Protein AF-A0A382L0S7-F1 (afdb_monomer_lite)

pLDDT: mean 84.04, std 22.37, range [33.31, 98.88]

Sequence (208 aa):
MMRKQTNTLLSALAFAFASATVSVPSMLVASDAVAQEQKASEKKTRRVPTLRGKVYEQLARAQTAADEAGNVEEAISILKEVEDKSDSMNAYEKAMMYNFFGFIYYNNEDYTKALESFAKVVEQQPIPEKFEMTTLFSLAQLNLMQGNYDDTITYLERWESLNTGPVPVKNKVIKAQAYYQNKQYDEAAMWISEAVADHEAEGMIPDE

InterPro domains:
  IPR011990 Tetratricopeptide-like helical domain superfamily [G3DSA:1.25.40.10] (30-203)
  IPR019734 Tetratricopeptide repeat [PS50005] (95-128)
  IPR019734 Tetratricopeptide repeat [SM00028] (95-128)
  IPR019734 Tetratricopeptide repeat [SM00028] (133-166)

Secondary structure (DSSP, 8-state):
--------------------------------------PPP-PPPP------HHHHHHHHHHHHHHHTT--HHHHHHHHHHHHTTGGG--HHHHHHHHHHHHHHHHHTT-HHHHHHHHHHHHHSSS--HHHHHHHHHHHHHHHHHHT-HHHHHHHHHHHHHH--SPPPHHHHHHHHHHHHHTT-HHHHHHHHHHHHHHHHHTT-PPP-

Structure (mmCIF, N/CA/C/O backbone):
data_AF-A0A382L0S7-F1
#
_entry.id   AF-A0A382L0S7-F1
#
loop_
_atom_site.group_PDB
_atom_site.id
_atom_site.type_symbol
_atom_site.label_atom_id
_atom_site.label_alt_id
_atom_site.label_comp_id
_atom_site.label_asym_id
_atom_site.label_entity_id
_atom_site.label_seq_id
_atom_site.pdbx_PDB_ins_code
_atom_site.Cartn_x
_atom_site.Cartn_y
_atom_site.Cartn_z
_atom_site.occupancy
_atom_site.B_iso_or_equiv
_atom_site.auth_seq_id
_atom_site.auth_comp_id
_atom_site.auth_asym_id
_atom_site.auth_atom_id
_atom_site.pdbx_PDB_model_num
ATOM 1 N N . MET A 1 1 ? 15.396 65.170 32.059 1.00 40.22 1 MET A N 1
ATOM 2 C CA . MET A 1 1 ? 16.483 65.955 31.428 1.00 40.22 1 MET A CA 1
ATOM 3 C C . MET A 1 1 ? 17.297 64.998 30.561 1.00 40.22 1 MET A C 1
ATOM 5 O O . MET A 1 1 ? 17.446 63.864 30.981 1.00 40.22 1 MET A O 1
ATOM 9 N N . MET A 1 2 ? 17.796 65.463 29.407 1.00 41.12 2 MET A N 1
ATOM 10 C CA . MET A 1 2 ? 18.714 64.781 28.459 1.00 41.12 2 MET A CA 1
ATOM 11 C C . MET A 1 2 ? 18.043 63.761 27.516 1.00 41.12 2 MET A C 1
ATOM 13 O O . MET A 1 2 ? 17.635 62.692 27.937 1.00 41.12 2 MET A O 1
ATOM 17 N N . ARG A 1 3 ? 17.640 64.141 26.294 1.00 35.94 3 ARG A N 1
ATOM 18 C CA . ARG A 1 3 ? 18.365 64.544 25.057 1.00 35.94 3 ARG A CA 1
ATOM 19 C C . ARG A 1 3 ? 18.811 63.361 24.186 1.00 35.94 3 ARG A C 1
ATOM 21 O O . ARG A 1 3 ? 19.709 62.611 24.535 1.00 35.94 3 ARG A O 1
ATOM 28 N N . LYS A 1 4 ? 18.201 63.335 22.992 1.00 53.09 4 LYS A N 1
ATOM 29 C CA . LYS A 1 4 ? 18.744 62.846 21.718 1.00 53.09 4 LYS A CA 1
ATOM 30 C C . LYS A 1 4 ? 20.210 63.261 21.541 1.00 53.09 4 LYS A C 1
ATOM 32 O O . LYS A 1 4 ? 20.520 64.411 21.841 1.00 53.09 4 LYS A O 1
ATOM 37 N N . GLN A 1 5 ? 21.004 62.382 20.928 1.00 51.41 5 GLN A N 1
ATOM 38 C CA . GLN A 1 5 ? 21.900 62.626 19.779 1.00 51.41 5 GLN A CA 1
ATOM 39 C C . GLN A 1 5 ? 23.121 61.702 19.827 1.00 51.41 5 GLN A C 1
ATOM 41 O O . GLN A 1 5 ? 23.858 61.711 20.801 1.00 51.41 5 GLN A O 1
ATOM 46 N N . THR A 1 6 ? 23.364 60.996 18.727 1.00 45.47 6 THR A N 1
ATOM 47 C CA . THR A 1 6 ? 24.672 60.895 18.050 1.00 45.47 6 THR A CA 1
ATOM 48 C C . THR A 1 6 ? 24.338 60.641 16.570 1.00 45.47 6 THR A C 1
ATOM 50 O O . THR A 1 6 ? 23.600 59.717 16.255 1.00 45.47 6 THR A O 1
ATOM 53 N N . ASN A 1 7 ? 24.435 61.657 15.710 1.00 38.03 7 ASN A N 1
ATOM 54 C CA . ASN A 1 7 ? 25.620 62.210 15.030 1.00 38.03 7 ASN A CA 1
ATOM 55 C C . ASN A 1 7 ? 25.944 61.493 13.708 1.00 38.03 7 ASN A C 1
ATOM 57 O O . ASN A 1 7 ? 26.778 60.605 13.629 1.00 38.03 7 ASN A O 1
ATOM 61 N N . THR A 1 8 ? 25.184 61.898 12.693 1.00 42.25 8 THR A N 1
ATOM 62 C CA . THR A 1 8 ? 25.603 62.560 11.446 1.00 42.25 8 THR A CA 1
ATOM 63 C C . THR A 1 8 ? 27.102 62.723 11.117 1.00 42.25 8 THR A C 1
ATOM 65 O O . THR A 1 8 ? 27.889 63.080 11.990 1.00 42.25 8 THR A O 1
ATOM 68 N N . LEU A 1 9 ? 27.351 62.730 9.789 1.00 40.06 9 LEU A N 1
ATOM 69 C CA . LEU A 1 9 ? 28.461 63.329 9.010 1.00 40.06 9 LEU A CA 1
ATOM 70 C C . LEU A 1 9 ? 29.677 62.399 8.788 1.00 40.06 9 LEU A C 1
ATOM 72 O O . LEU A 1 9 ? 30.076 61.687 9.691 1.00 40.06 9 LEU A O 1
ATOM 76 N N . LEU A 1 10 ? 30.328 62.318 7.625 1.00 36.38 10 LEU A N 1
ATOM 77 C CA . LEU A 1 10 ? 30.507 63.276 6.535 1.00 36.38 10 LEU A CA 1
ATOM 78 C C . LEU A 1 10 ? 30.848 62.534 5.231 1.00 36.38 10 LEU A C 1
ATOM 80 O O . LEU A 1 10 ? 31.519 61.506 5.226 1.00 36.38 10 LEU A O 1
ATOM 84 N N . SER A 1 11 ? 30.417 63.135 4.132 1.00 40.41 11 SER A N 1
ATOM 85 C CA . SER A 1 11 ? 30.781 62.858 2.750 1.00 40.41 11 SER A CA 1
ATOM 86 C C . SER A 1 11 ? 32.297 62.855 2.511 1.00 40.41 11 SER A C 1
ATOM 88 O O . SER A 1 11 ? 33.003 63.727 3.012 1.00 40.41 11 SER A O 1
ATOM 90 N N . ALA A 1 12 ? 32.764 61.981 1.620 1.00 36.94 12 ALA A N 1
ATOM 91 C CA . ALA A 1 12 ? 33.983 62.209 0.850 1.00 36.94 12 ALA A CA 1
ATOM 92 C C . ALA A 1 12 ? 33.726 61.831 -0.614 1.00 36.94 12 ALA A C 1
ATOM 94 O O . ALA A 1 12 ? 33.572 60.663 -0.964 1.00 36.94 12 ALA A O 1
ATOM 95 N N . LEU A 1 13 ? 33.640 62.864 -1.454 1.00 41.84 13 LEU A N 1
ATOM 96 C CA . LEU A 1 13 ? 33.804 62.766 -2.899 1.00 41.84 13 LEU A CA 1
ATOM 97 C C . LEU A 1 13 ? 35.244 62.331 -3.203 1.00 41.84 13 LEU A C 1
ATOM 99 O O . LEU A 1 13 ? 36.181 62.958 -2.714 1.00 41.84 13 LEU A O 1
ATOM 103 N N . ALA A 1 14 ? 35.412 61.377 -4.114 1.00 35.88 14 ALA A N 1
ATOM 104 C CA . ALA A 1 14 ? 36.582 61.327 -4.982 1.00 35.88 14 ALA A CA 1
ATOM 105 C C . ALA A 1 14 ? 36.142 60.857 -6.374 1.00 35.88 14 ALA A C 1
ATOM 107 O O . ALA A 1 14 ? 35.745 59.714 -6.580 1.00 35.88 14 ALA A O 1
ATOM 108 N N . PHE A 1 15 ? 36.166 61.801 -7.311 1.00 38.75 15 PHE A N 1
ATOM 109 C CA . PHE A 1 15 ? 36.043 61.587 -8.748 1.00 38.75 15 PHE A CA 1
ATOM 110 C C . PHE A 1 15 ? 37.327 60.943 -9.287 1.00 38.75 15 PHE A C 1
ATOM 112 O O . PHE A 1 15 ? 38.406 61.462 -9.011 1.00 38.75 15 PHE A O 1
ATOM 119 N N . ALA A 1 16 ? 37.202 59.930 -10.149 1.00 33.31 16 ALA A N 1
ATOM 120 C CA . ALA A 1 16 ? 38.080 59.746 -11.311 1.00 33.31 16 ALA A CA 1
ATOM 121 C C . ALA A 1 16 ? 37.450 58.777 -12.339 1.00 33.31 16 ALA A C 1
ATOM 123 O O . ALA A 1 16 ? 37.349 57.580 -12.095 1.00 33.31 16 ALA A O 1
ATOM 124 N N . PHE A 1 17 ? 36.974 59.353 -13.453 1.00 37.09 17 PHE A N 1
ATOM 125 C CA . PHE A 1 17 ? 37.127 58.942 -14.867 1.00 37.09 17 PHE A CA 1
ATOM 126 C C . PHE A 1 17 ? 37.837 57.583 -15.134 1.00 37.09 17 PHE A C 1
ATOM 128 O O . PHE A 1 17 ? 38.863 57.311 -14.532 1.00 37.09 17 PHE A O 1
ATOM 135 N N . ALA A 1 18 ? 37.448 56.719 -16.083 1.00 33.94 18 ALA A N 1
ATOM 136 C CA . ALA A 1 18 ? 36.945 56.978 -17.434 1.00 33.94 18 ALA A CA 1
ATOM 137 C C . ALA A 1 18 ? 36.399 55.695 -18.121 1.00 33.94 18 ALA A C 1
ATOM 139 O O . ALA A 1 18 ? 36.853 54.601 -17.804 1.00 33.94 18 ALA A O 1
ATOM 140 N N . SER A 1 19 ? 35.574 55.904 -19.163 1.00 38.47 19 SER A N 1
ATOM 141 C CA . SER A 1 19 ? 35.398 55.060 -20.373 1.00 38.47 19 SER A CA 1
ATOM 142 C C . SER A 1 19 ? 34.672 53.710 -20.212 1.00 38.47 19 SER A C 1
ATOM 144 O O . SER A 1 19 ? 35.006 52.912 -19.357 1.00 38.47 19 SER A O 1
ATOM 146 N N . ALA A 1 20 ? 33.699 53.312 -21.030 1.00 37.41 20 ALA A N 1
ATOM 147 C CA . ALA A 1 20 ? 33.046 53.907 -22.187 1.00 37.41 20 ALA A CA 1
ATOM 148 C C . ALA A 1 20 ? 31.616 53.342 -22.249 1.00 37.41 20 ALA A C 1
ATOM 150 O O . ALA A 1 20 ? 31.395 52.155 -22.020 1.00 37.41 20 ALA A O 1
ATOM 151 N N . THR A 1 21 ? 30.637 54.188 -22.552 1.00 40.66 21 THR A N 1
ATOM 152 C CA . THR A 1 21 ? 29.252 53.768 -22.770 1.00 40.66 21 THR A CA 1
ATOM 153 C C . THR A 1 21 ? 29.113 53.146 -24.156 1.00 40.66 21 THR A C 1
ATOM 155 O O . THR A 1 21 ? 29.153 53.863 -25.155 1.00 40.66 21 THR A O 1
ATOM 158 N N . VAL A 1 22 ? 28.891 51.833 -24.224 1.00 42.44 22 VAL A N 1
ATOM 159 C CA . VAL A 1 22 ? 28.208 51.226 -25.372 1.00 42.44 22 VAL A CA 1
ATOM 160 C C . VAL A 1 22 ? 26.735 51.140 -25.000 1.00 42.44 22 VAL A C 1
ATOM 162 O O . VAL A 1 22 ? 26.319 50.306 -24.202 1.00 42.44 22 VAL A O 1
ATOM 165 N N . SER A 1 23 ? 25.948 52.067 -25.536 1.00 38.38 23 SER A N 1
ATOM 166 C CA . SER A 1 23 ? 24.493 52.032 -25.467 1.00 38.38 23 SER A CA 1
ATOM 167 C C . SER A 1 23 ? 23.976 50.900 -26.357 1.00 38.38 23 SER A C 1
ATOM 169 O O . SER A 1 23 ? 23.861 51.072 -27.570 1.00 38.38 23 SER A O 1
ATOM 171 N N . VAL A 1 24 ? 23.668 49.749 -25.763 1.00 41.94 24 VAL A N 1
ATOM 172 C CA . VAL A 1 24 ? 22.811 48.745 -26.401 1.00 41.94 24 VAL A CA 1
ATOM 173 C C . VAL A 1 24 ? 21.369 49.117 -26.045 1.00 41.94 24 VAL A C 1
ATOM 175 O O . VAL A 1 24 ? 21.062 49.223 -24.857 1.00 41.94 24 VAL A O 1
ATOM 178 N N . PRO A 1 25 ? 20.478 49.379 -27.015 1.00 39.75 25 PRO A N 1
ATOM 179 C CA . PRO A 1 25 ? 19.079 49.615 -26.704 1.00 39.75 25 PRO A CA 1
ATOM 180 C C . PRO A 1 25 ? 18.471 48.316 -26.167 1.00 39.75 25 PRO A C 1
ATOM 182 O O . PRO A 1 25 ? 18.329 47.335 -26.896 1.00 39.75 25 PRO A O 1
ATOM 185 N N . SER A 1 26 ? 18.119 48.308 -24.882 1.00 43.38 26 SER A N 1
ATOM 186 C CA . SER A 1 26 ? 17.321 47.250 -24.270 1.00 43.38 26 SER A CA 1
ATOM 187 C C . SER A 1 26 ? 15.933 47.247 -24.908 1.00 43.38 26 SER A C 1
ATOM 189 O O . SER A 1 26 ? 15.081 48.067 -24.564 1.00 43.38 26 SER A O 1
ATOM 191 N N . MET A 1 27 ? 15.690 46.332 -25.847 1.00 39.50 27 MET A N 1
ATOM 192 C CA . MET A 1 27 ? 14.327 45.943 -26.192 1.00 39.50 27 MET A CA 1
ATOM 193 C C . MET A 1 27 ? 13.745 45.206 -24.987 1.00 39.50 27 MET A C 1
ATOM 195 O O . MET A 1 27 ? 14.101 44.064 -24.707 1.00 39.50 27 MET A O 1
ATOM 199 N N . LEU A 1 28 ? 12.868 45.887 -24.253 1.00 40.12 28 LEU A N 1
ATOM 200 C CA . LEU A 1 28 ? 11.991 45.262 -23.273 1.00 40.12 28 LEU A CA 1
ATOM 201 C C . LEU A 1 28 ? 10.997 44.381 -24.037 1.00 40.12 28 LEU A C 1
ATOM 203 O O . LEU A 1 28 ? 9.957 44.854 -24.489 1.00 40.12 28 LEU A O 1
ATOM 207 N N . VAL A 1 29 ? 11.331 43.105 -24.212 1.00 41.25 29 VAL A N 1
ATOM 208 C CA . VAL A 1 29 ? 10.333 42.090 -24.548 1.00 41.25 29 VAL A CA 1
ATOM 209 C C . VAL A 1 29 ? 9.600 41.797 -23.247 1.00 41.25 29 VAL A C 1
ATOM 211 O O . VAL A 1 29 ? 10.136 41.144 -22.355 1.00 41.25 29 VAL A O 1
ATOM 214 N N . ALA A 1 30 ? 8.399 42.355 -23.108 1.00 44.41 30 ALA A N 1
ATOM 215 C CA . ALA A 1 30 ? 7.464 41.938 -22.078 1.00 44.41 30 ALA A CA 1
ATOM 216 C C . ALA A 1 30 ? 7.113 40.471 -22.353 1.00 44.41 30 ALA A C 1
ATOM 218 O O . ALA A 1 30 ? 6.330 40.161 -23.245 1.00 44.41 30 ALA A O 1
ATOM 219 N N . SER A 1 31 ? 7.765 39.556 -21.644 1.00 43.88 31 SER A N 1
ATOM 220 C CA . SER A 1 31 ? 7.329 38.171 -21.572 1.00 43.88 31 SER A CA 1
ATOM 221 C C . SER A 1 31 ? 6.053 38.153 -20.742 1.00 43.88 31 SER A C 1
ATOM 223 O O . SER A 1 31 ? 6.113 38.219 -19.512 1.00 43.88 31 SER A O 1
ATOM 225 N N . ASP A 1 32 ? 4.906 38.119 -21.419 1.00 38.19 32 ASP A N 1
ATOM 226 C CA . ASP A 1 32 ? 3.634 37.773 -20.799 1.00 38.19 32 ASP A CA 1
ATOM 227 C C . ASP A 1 32 ? 3.799 36.395 -20.155 1.00 38.19 32 ASP A C 1
ATOM 229 O O . ASP A 1 32 ? 3.890 35.366 -20.828 1.00 38.19 32 ASP A O 1
ATOM 233 N N . ALA A 1 33 ? 3.906 36.383 -18.829 1.00 45.38 33 ALA A N 1
ATOM 234 C CA . ALA A 1 33 ? 3.824 35.168 -18.046 1.00 45.38 33 ALA A CA 1
ATOM 235 C C . ALA A 1 33 ? 2.396 34.634 -18.195 1.00 45.38 33 ALA A C 1
ATOM 237 O O . ALA A 1 33 ? 1.481 35.041 -17.479 1.00 45.38 33 ALA A O 1
ATOM 238 N N . VAL A 1 34 ? 2.194 33.747 -19.168 1.00 38.19 34 VAL A N 1
ATOM 239 C CA . VAL A 1 34 ? 0.954 32.989 -19.305 1.00 38.19 34 VAL A CA 1
ATOM 240 C C . VAL A 1 34 ? 0.907 32.022 -18.128 1.00 38.19 34 VAL A C 1
ATOM 242 O O . VAL A 1 34 ? 1.481 30.937 -18.163 1.00 38.19 34 VAL A O 1
ATOM 245 N N . ALA A 1 35 ? 0.252 32.443 -17.047 1.00 42.75 35 ALA A N 1
ATOM 246 C CA . ALA A 1 35 ? -0.184 31.544 -15.995 1.00 42.75 35 ALA A CA 1
ATOM 247 C C . ALA A 1 35 ? -1.146 30.539 -16.639 1.00 42.75 35 ALA A C 1
ATOM 249 O O . ALA A 1 3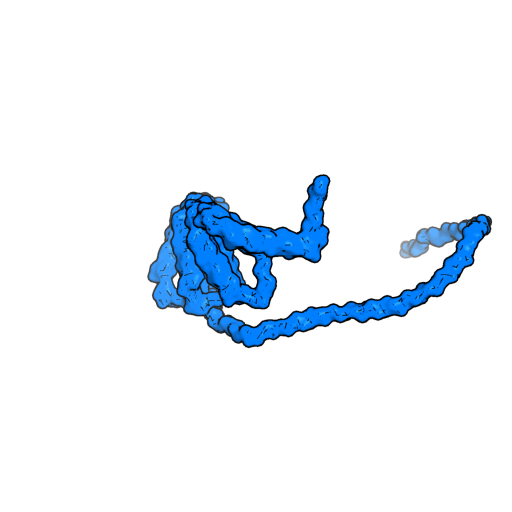5 ? -2.285 30.867 -16.971 1.00 42.75 35 ALA A O 1
ATOM 250 N N . GLN A 1 36 ? -0.650 29.332 -16.899 1.00 39.16 36 GLN A N 1
ATOM 251 C CA . GLN A 1 36 ? -1.435 28.263 -17.487 1.00 39.16 36 GLN A CA 1
ATOM 252 C C . GLN A 1 36 ? -2.466 27.804 -16.455 1.00 39.16 36 GLN A C 1
ATOM 254 O O . GLN A 1 36 ? -2.166 27.050 -15.531 1.00 39.16 36 GLN A O 1
ATOM 259 N N . GLU A 1 37 ? -3.685 28.315 -16.594 1.00 43.44 37 GLU A N 1
ATOM 260 C CA . GLU A 1 37 ? -4.847 27.920 -15.811 1.00 43.44 37 GLU A CA 1
ATOM 261 C C . GLU A 1 37 ? -5.180 26.461 -16.170 1.00 43.44 37 GLU A C 1
ATOM 263 O O . GLU A 1 37 ? -5.867 26.168 -17.152 1.00 43.44 37 GLU A O 1
ATOM 268 N N . GLN A 1 38 ? -4.613 25.507 -15.422 1.00 45.69 38 GLN A N 1
ATOM 269 C CA . GLN A 1 38 ? -5.016 24.106 -15.497 1.00 45.69 38 GLN A CA 1
ATOM 270 C C . GLN A 1 38 ? -6.499 24.039 -15.130 1.00 45.69 38 GLN A C 1
ATOM 272 O O . GLN A 1 38 ? -6.869 24.181 -13.964 1.00 45.69 38 GLN A O 1
ATOM 277 N N . LYS A 1 39 ? -7.355 23.849 -16.141 1.00 44.75 39 LYS A N 1
ATOM 278 C CA . LYS A 1 39 ? -8.786 23.605 -15.953 1.00 44.75 39 LYS A CA 1
ATOM 279 C C . LYS A 1 39 ? -8.962 22.516 -14.896 1.00 44.75 39 LYS A C 1
ATOM 281 O O . LYS A 1 39 ? -8.538 21.380 -15.103 1.00 44.75 39 LYS A O 1
ATOM 286 N N . ALA A 1 40 ? -9.584 22.875 -13.774 1.00 55.31 40 ALA A N 1
ATOM 287 C CA . ALA A 1 40 ? -9.989 21.922 -12.752 1.00 55.31 40 ALA A CA 1
ATOM 288 C C . ALA A 1 40 ? -10.797 20.802 -13.427 1.00 55.31 40 ALA A C 1
ATOM 290 O O . ALA A 1 40 ? -11.766 21.083 -14.134 1.00 55.31 40 ALA A O 1
ATOM 291 N N . SER A 1 41 ? -10.356 19.550 -13.272 1.00 59.84 41 SER A N 1
ATOM 292 C CA . SER A 1 41 ? -10.965 18.407 -13.958 1.00 59.84 41 SER A CA 1
ATOM 293 C C . SER A 1 41 ? -12.473 18.348 -13.681 1.00 59.84 41 SER A C 1
ATOM 295 O O . SER A 1 41 ? -12.887 18.498 -12.533 1.00 59.84 41 SER A O 1
ATOM 297 N N . GLU A 1 42 ? -13.288 18.047 -14.694 1.00 64.25 42 GLU A N 1
ATOM 298 C CA . GLU A 1 42 ? -14.752 17.895 -14.580 1.00 64.25 42 GLU A CA 1
ATOM 299 C C . GLU A 1 42 ? -15.192 16.662 -13.750 1.00 64.25 42 GLU A C 1
ATOM 301 O O . GLU A 1 42 ? -16.383 16.349 -13.651 1.00 64.25 42 GLU A O 1
ATOM 306 N N . LYS A 1 43 ? -14.250 15.931 -13.136 1.00 66.94 43 LYS A N 1
ATOM 307 C CA . LYS A 1 43 ? -14.525 14.729 -12.343 1.00 66.94 43 LYS A CA 1
ATOM 308 C C . LYS A 1 43 ? -15.303 15.106 -11.077 1.00 66.94 43 LYS A C 1
ATOM 310 O O . LYS A 1 43 ? -14.840 15.880 -10.243 1.00 66.94 43 LYS A O 1
ATOM 315 N N . LYS A 1 44 ? -16.498 14.527 -10.907 1.00 75.00 44 LYS A N 1
ATOM 316 C CA . LYS A 1 44 ? -17.317 14.716 -9.699 1.00 75.00 44 LYS A CA 1
ATOM 317 C C . LYS A 1 44 ? -16.554 14.230 -8.463 1.00 75.00 44 LYS A C 1
ATOM 319 O O . LYS A 1 44 ? -16.259 13.042 -8.349 1.00 75.00 44 LYS A O 1
ATOM 324 N N . THR A 1 45 ? -16.301 15.131 -7.515 1.00 81.50 45 THR A N 1
ATOM 325 C CA . THR A 1 45 ? -15.688 14.793 -6.224 1.00 81.50 45 THR A CA 1
ATOM 326 C C . THR A 1 45 ? -16.538 13.770 -5.476 1.00 81.50 45 THR A C 1
ATOM 328 O O . THR A 1 45 ? -17.753 13.940 -5.323 1.00 81.50 45 THR A O 1
ATOM 331 N N . ARG A 1 46 ? -15.898 12.704 -4.984 1.00 91.25 46 ARG A N 1
ATOM 332 C CA . ARG A 1 46 ? -16.566 11.664 -4.193 1.00 91.25 46 ARG A CA 1
ATOM 333 C C . ARG A 1 46 ? -17.117 12.265 -2.903 1.00 91.25 46 ARG A C 1
ATOM 335 O O . ARG A 1 46 ? -16.412 12.978 -2.192 1.00 91.25 46 ARG A O 1
ATOM 342 N N . ARG A 1 47 ? -18.370 11.950 -2.573 1.00 92.56 47 ARG A N 1
ATOM 343 C CA . ARG A 1 47 ? -18.943 12.291 -1.266 1.00 92.56 47 ARG A CA 1
ATOM 344 C C . ARG A 1 47 ? -18.494 11.245 -0.255 1.00 92.56 47 ARG A C 1
ATOM 346 O O . ARG A 1 47 ? -18.910 10.095 -0.346 1.00 92.56 47 ARG A O 1
ATOM 353 N N . VAL A 1 48 ? -17.646 11.654 0.680 1.00 94.62 48 VAL A N 1
ATOM 354 C CA . VAL A 1 48 ? -17.076 10.777 1.708 1.00 94.62 48 VAL A CA 1
ATOM 355 C C . VAL A 1 48 ? -17.723 11.101 3.058 1.00 94.62 48 VAL A C 1
ATOM 357 O O . VAL A 1 48 ? -17.862 12.284 3.384 1.00 94.62 48 VAL A O 1
ATOM 360 N N . PRO A 1 49 ? -18.146 10.095 3.842 1.00 92.31 49 PRO A N 1
ATOM 361 C CA . PRO A 1 49 ? -18.633 10.312 5.200 1.00 92.31 49 PRO A CA 1
ATOM 362 C C . PRO A 1 49 ? -17.519 10.827 6.122 1.00 92.31 49 PRO A C 1
ATOM 364 O O . PRO A 1 49 ? -16.331 10.638 5.870 1.00 92.31 49 PRO A O 1
ATOM 367 N N . THR A 1 50 ? -17.893 11.474 7.222 1.00 92.31 50 THR A N 1
ATOM 368 C CA . THR A 1 50 ? -16.922 11.955 8.209 1.00 92.31 50 THR A CA 1
ATOM 369 C C . THR A 1 50 ? -16.389 10.814 9.080 1.00 92.31 50 THR A C 1
ATOM 371 O O . THR A 1 50 ? -17.071 9.818 9.328 1.00 92.31 50 THR A O 1
ATOM 374 N N . LEU A 1 51 ? -15.161 10.975 9.575 1.00 95.00 51 LEU A N 1
ATOM 375 C CA . LEU A 1 51 ? -14.594 10.138 10.633 1.00 95.00 51 LEU A CA 1
ATOM 376 C C . LEU A 1 51 ? -15.111 10.646 11.984 1.00 95.00 51 LEU A C 1
ATOM 378 O O . LEU A 1 51 ? -14.831 11.787 12.360 1.00 95.00 51 LEU A O 1
ATOM 382 N N . ARG A 1 52 ? -15.894 9.839 12.709 1.00 97.12 52 ARG A N 1
ATOM 383 C CA . ARG A 1 52 ? -16.431 10.253 14.015 1.00 97.12 52 ARG A CA 1
ATOM 384 C C . ARG A 1 52 ? -15.301 10.359 15.040 1.00 97.12 52 ARG A C 1
ATOM 386 O O . ARG A 1 52 ? -14.450 9.476 15.118 1.00 97.12 52 ARG A O 1
ATOM 393 N N . GLY A 1 53 ? -15.355 11.390 15.889 1.00 96.62 53 GLY A N 1
ATOM 394 C CA . GLY A 1 53 ? -14.326 11.661 16.905 1.00 96.62 53 GLY A CA 1
ATOM 395 C C . GLY A 1 53 ? -14.031 10.460 17.808 1.00 96.62 53 GLY A C 1
ATOM 396 O O . GLY A 1 53 ? -12.878 10.088 17.966 1.00 96.62 53 GLY A O 1
ATOM 397 N N . LYS A 1 54 ? -15.070 9.759 18.279 1.00 94.62 54 LYS A N 1
ATOM 398 C CA . LYS A 1 54 ? -14.908 8.558 19.114 1.00 94.62 54 LYS A CA 1
ATOM 399 C C . LYS A 1 54 ? -14.136 7.429 18.422 1.00 94.62 54 LYS A C 1
ATOM 401 O O . LYS A 1 54 ? -13.398 6.709 19.083 1.00 94.62 54 LYS A O 1
ATOM 406 N N . VAL A 1 55 ? -14.325 7.244 17.113 1.00 95.69 55 VAL A N 1
ATOM 407 C CA . VAL A 1 55 ? -13.571 6.235 16.353 1.00 95.69 55 VAL A CA 1
ATOM 408 C C . VAL A 1 55 ? -12.125 6.695 16.220 1.00 95.69 55 VAL A C 1
ATOM 410 O O . VAL A 1 55 ? -11.220 5.938 16.551 1.00 95.69 55 VAL A O 1
ATOM 413 N N . TYR A 1 56 ? -11.909 7.954 15.825 1.00 96.25 56 TYR A N 1
ATOM 414 C CA . TYR A 1 56 ? -10.571 8.538 15.728 1.00 96.25 56 TYR A CA 1
ATOM 415 C C . TYR A 1 56 ? -9.778 8.428 17.036 1.00 96.25 56 TYR A C 1
ATOM 417 O O . TYR A 1 56 ? -8.624 8.023 17.003 1.00 96.25 56 TYR A O 1
ATOM 425 N N . GLU A 1 57 ? -10.392 8.722 18.183 1.00 96.81 57 GLU A N 1
ATOM 426 C CA . GLU A 1 57 ? -9.752 8.609 19.500 1.00 96.81 57 GLU A CA 1
ATOM 427 C C . GLU A 1 57 ? -9.234 7.192 19.783 1.00 96.81 57 GLU A C 1
ATOM 429 O O . GLU A 1 57 ? -8.133 7.038 20.306 1.00 96.81 57 GLU A O 1
ATOM 434 N N . GLN A 1 58 ? -9.992 6.150 19.421 1.00 96.44 58 GLN A N 1
ATOM 435 C CA . GLN A 1 58 ? -9.533 4.767 19.601 1.00 96.44 58 GLN A CA 1
ATOM 436 C C . GLN A 1 58 ? -8.404 4.405 18.632 1.00 96.44 58 GLN A C 1
ATOM 43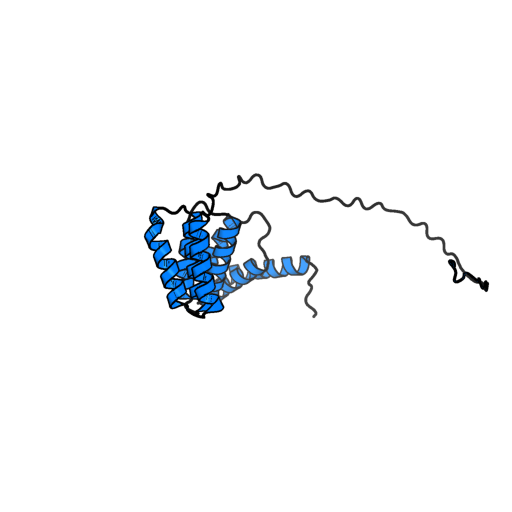8 O O . GLN A 1 58 ? -7.445 3.752 19.036 1.00 96.44 58 GLN A O 1
ATOM 443 N N . LEU A 1 59 ? -8.482 4.865 17.380 1.00 96.19 59 LEU A N 1
ATOM 444 C CA . LEU A 1 59 ? -7.409 4.669 16.403 1.00 96.19 59 LEU A CA 1
ATOM 445 C C . LEU A 1 59 ? -6.112 5.365 16.846 1.00 96.19 59 LEU A C 1
ATOM 447 O O . LEU A 1 59 ? -5.043 4.764 16.800 1.00 96.19 59 LEU A O 1
ATOM 451 N N . ALA A 1 60 ? -6.212 6.598 17.349 1.00 94.75 60 ALA A N 1
ATOM 452 C CA . ALA A 1 60 ? -5.079 7.342 17.891 1.00 94.75 60 ALA A CA 1
ATOM 453 C C . ALA A 1 60 ? -4.475 6.642 19.117 1.00 94.75 60 ALA A C 1
ATOM 455 O O . ALA A 1 60 ? -3.259 6.533 19.220 1.00 94.75 60 ALA A O 1
ATOM 456 N N . ARG A 1 61 ? -5.309 6.094 20.012 1.00 95.31 61 ARG A N 1
ATOM 457 C CA . ARG A 1 61 ? -4.835 5.306 21.159 1.00 95.31 61 ARG A CA 1
ATOM 458 C C . ARG A 1 61 ? -4.048 4.068 20.720 1.00 95.31 61 ARG A C 1
ATOM 460 O O . ARG A 1 61 ? -3.013 3.779 21.313 1.00 95.31 61 ARG A O 1
ATOM 467 N N . ALA A 1 62 ? -4.517 3.354 19.694 1.00 95.44 62 ALA A N 1
ATOM 468 C CA . ALA A 1 62 ? -3.781 2.222 19.136 1.00 95.44 62 ALA A CA 1
ATOM 469 C C . ALA A 1 62 ? -2.423 2.655 18.568 1.00 95.44 62 ALA A C 1
ATOM 471 O O . ALA A 1 62 ? -1.417 2.001 18.827 1.00 95.44 62 ALA A O 1
ATOM 472 N N . GLN A 1 63 ? -2.377 3.780 17.850 1.00 91.69 63 GLN A N 1
ATOM 473 C CA . GLN A 1 63 ? -1.123 4.329 17.342 1.00 91.69 63 GLN A CA 1
ATOM 474 C C . GLN A 1 63 ? -0.149 4.680 18.469 1.00 91.69 63 GLN A C 1
ATOM 476 O O . GLN A 1 63 ? 1.000 4.260 18.423 1.00 91.69 63 GLN A O 1
ATOM 481 N N . THR A 1 64 ? -0.601 5.390 19.504 1.00 93.25 64 THR A N 1
ATOM 482 C CA . THR A 1 64 ? 0.239 5.723 20.663 1.00 93.25 64 THR A CA 1
ATOM 483 C C . THR A 1 64 ? 0.802 4.467 21.334 1.00 93.25 64 THR A C 1
ATOM 485 O O . THR A 1 64 ? 1.982 4.437 21.674 1.00 93.25 64 THR A O 1
ATOM 488 N N . ALA A 1 65 ? -0.003 3.408 21.480 1.00 93.44 65 ALA A N 1
ATOM 489 C CA . ALA A 1 65 ? 0.466 2.135 22.032 1.00 93.44 65 ALA A CA 1
ATOM 490 C C . ALA A 1 65 ? 1.558 1.479 21.161 1.00 93.44 65 ALA A C 1
ATOM 492 O O . ALA A 1 65 ? 2.521 0.926 21.696 1.00 93.44 65 ALA A O 1
ATOM 493 N N . ALA A 1 66 ? 1.442 1.573 19.833 1.00 91.56 66 ALA A N 1
ATOM 494 C CA . ALA A 1 66 ? 2.455 1.066 18.911 1.00 91.56 66 ALA A CA 1
ATOM 495 C C . ALA A 1 66 ? 3.747 1.904 18.947 1.00 91.56 66 ALA A C 1
ATOM 497 O O . ALA A 1 66 ? 4.831 1.337 19.066 1.00 91.56 66 ALA A O 1
ATOM 498 N N . ASP A 1 67 ? 3.629 3.232 18.877 1.00 85.69 67 ASP A N 1
ATOM 499 C CA . ASP A 1 67 ? 4.757 4.150 18.680 1.00 85.69 67 ASP A CA 1
ATOM 500 C C . ASP A 1 67 ? 5.549 4.412 19.976 1.00 85.69 67 ASP A C 1
ATOM 502 O O . ASP A 1 67 ? 6.779 4.407 19.963 1.00 85.69 67 ASP A O 1
ATOM 506 N N . GLU A 1 68 ? 4.872 4.648 21.106 1.00 79.12 68 GLU A N 1
ATOM 507 C CA . GLU A 1 68 ? 5.533 5.077 22.352 1.00 79.12 68 GLU A CA 1
ATOM 508 C C . GLU A 1 68 ? 5.917 3.908 23.261 1.00 79.12 68 GLU A C 1
ATOM 510 O O . GLU A 1 68 ? 6.961 3.940 23.912 1.00 79.12 68 GLU A O 1
ATOM 515 N N . ALA A 1 69 ? 5.079 2.871 23.319 1.00 69.38 69 ALA A N 1
ATOM 516 C CA . ALA A 1 69 ? 5.305 1.725 24.197 1.00 69.38 69 ALA A CA 1
ATOM 517 C C . ALA A 1 69 ? 6.016 0.559 23.492 1.00 69.38 69 ALA A C 1
ATOM 519 O O . ALA A 1 69 ? 6.382 -0.413 24.154 1.00 69.38 69 ALA A O 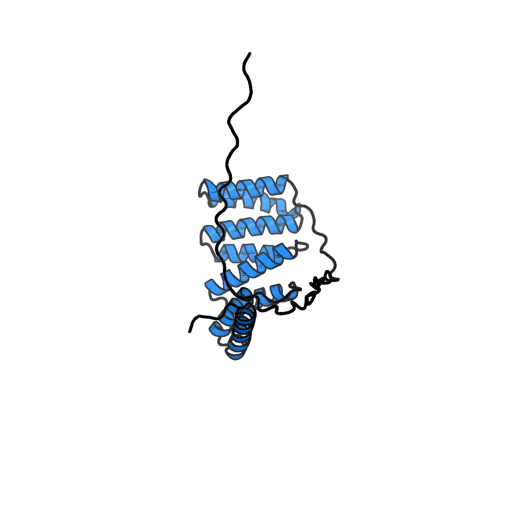1
ATOM 520 N N . GLY A 1 70 ? 6.166 0.617 22.159 1.00 75.62 70 GLY A N 1
ATOM 521 C CA . GLY A 1 70 ? 6.575 -0.534 21.347 1.00 75.62 70 GLY A CA 1
ATOM 522 C C . GLY A 1 70 ? 5.628 -1.729 21.507 1.00 75.62 70 GLY A C 1
ATOM 523 O O . GLY A 1 70 ? 5.996 -2.865 21.210 1.00 75.62 70 GLY A O 1
ATOM 524 N N . ASN A 1 71 ? 4.418 -1.495 22.028 1.00 89.12 71 ASN A N 1
ATOM 525 C CA . ASN A 1 71 ? 3.496 -2.541 22.430 1.00 89.12 71 ASN A CA 1
ATOM 526 C C . ASN A 1 71 ? 2.539 -2.847 21.281 1.00 89.12 71 ASN A C 1
ATOM 528 O O . ASN A 1 71 ? 1.362 -2.479 21.287 1.00 89.12 71 ASN A O 1
ATOM 532 N N . VAL A 1 72 ? 3.080 -3.526 20.269 1.00 92.81 72 VAL A N 1
ATOM 533 C CA . VAL A 1 72 ? 2.333 -3.948 19.079 1.00 92.81 72 VAL A CA 1
ATOM 534 C C . VAL A 1 72 ? 1.113 -4.785 19.470 1.00 92.81 72 VAL A C 1
ATOM 536 O O . VAL A 1 72 ? 0.041 -4.604 18.900 1.00 92.81 72 VAL A O 1
ATOM 539 N N . GLU A 1 73 ? 1.226 -5.657 20.474 1.00 93.88 73 GLU A N 1
ATOM 540 C CA . GLU A 1 73 ? 0.107 -6.490 20.929 1.00 93.88 73 GLU A CA 1
ATOM 541 C C . GLU A 1 73 ? -1.056 -5.656 21.481 1.00 93.88 73 GLU A C 1
ATOM 543 O O . GLU A 1 73 ? -2.209 -5.888 21.110 1.00 93.88 73 GLU A O 1
ATOM 548 N N . GLU A 1 74 ? -0.770 -4.653 22.315 1.00 95.00 74 GLU A N 1
ATOM 549 C CA . GLU A 1 74 ? -1.795 -3.744 22.839 1.00 95.00 74 GLU A CA 1
ATOM 550 C C . GLU A 1 74 ? -2.426 -2.903 21.729 1.00 95.00 74 GLU A C 1
ATOM 552 O O . GLU A 1 74 ? -3.651 -2.790 21.673 1.00 95.00 74 GLU A O 1
ATOM 557 N N . ALA A 1 75 ? -1.621 -2.369 20.809 1.00 96.12 75 ALA A N 1
ATOM 558 C CA . ALA A 1 75 ? -2.122 -1.606 19.672 1.00 96.12 75 ALA A CA 1
ATOM 559 C C . ALA A 1 75 ? -3.098 -2.433 18.817 1.00 96.12 75 ALA A C 1
ATOM 561 O O . ALA A 1 75 ? -4.202 -1.984 18.500 1.00 96.12 75 ALA A O 1
ATOM 562 N N . ILE A 1 76 ? -2.728 -3.680 18.512 1.00 97.00 76 ILE A N 1
ATOM 563 C CA . ILE A 1 76 ? -3.581 -4.630 17.791 1.00 97.00 76 ILE A CA 1
ATOM 564 C C . ILE A 1 76 ? -4.833 -4.980 18.601 1.00 97.00 76 ILE A C 1
ATOM 566 O O . ILE A 1 76 ? -5.916 -5.072 18.023 1.00 97.00 76 ILE A O 1
ATOM 570 N N . SER A 1 77 ? -4.726 -5.149 19.921 1.00 97.00 77 SER A N 1
ATOM 571 C CA . SER A 1 77 ? -5.885 -5.398 20.786 1.00 97.00 77 SER A CA 1
ATOM 572 C C . SER A 1 77 ? -6.881 -4.238 20.744 1.00 97.00 77 SER A C 1
ATOM 574 O O . SER A 1 77 ? -8.074 -4.466 20.562 1.00 97.00 77 SER A O 1
ATOM 576 N N . ILE A 1 78 ? -6.401 -2.993 20.836 1.00 96.88 78 ILE A N 1
ATOM 577 C CA . ILE A 1 78 ? -7.249 -1.795 20.750 1.00 96.88 78 ILE A CA 1
ATOM 578 C C . ILE A 1 78 ? -7.952 -1.737 19.390 1.00 96.88 78 ILE A C 1
ATOM 580 O O . ILE A 1 78 ? -9.155 -1.487 19.333 1.00 96.88 78 ILE A O 1
ATOM 584 N N . LEU A 1 79 ? -7.239 -1.997 18.290 1.00 97.75 79 LEU A N 1
ATOM 585 C CA . LEU A 1 79 ? -7.862 -2.003 16.965 1.00 97.75 79 LEU A CA 1
ATOM 586 C C . LEU A 1 79 ? -8.897 -3.119 16.801 1.00 97.75 79 LEU A C 1
ATOM 588 O O . LEU A 1 79 ? -9.925 -2.885 16.171 1.00 97.75 79 LEU A O 1
ATOM 592 N N . LYS A 1 80 ? -8.688 -4.295 17.402 1.00 98.00 80 LYS A N 1
ATOM 593 C CA . LYS A 1 80 ? -9.694 -5.369 17.407 1.00 98.00 80 LYS A CA 1
ATOM 594 C C . LYS A 1 80 ? -10.972 -4.960 18.142 1.00 98.00 80 LYS A C 1
ATOM 596 O O . LYS A 1 80 ? -12.058 -5.189 17.628 1.00 98.00 80 LYS A O 1
ATOM 601 N N . GLU A 1 81 ? -10.869 -4.248 19.266 1.00 97.19 81 GLU A N 1
ATOM 602 C CA . GLU A 1 81 ? -12.049 -3.700 19.962 1.00 97.19 81 GLU A CA 1
ATOM 603 C C . GLU A 1 81 ? -12.825 -2.657 19.131 1.00 97.19 81 GLU A C 1
ATOM 605 O O . GLU A 1 81 ? -14.017 -2.406 19.377 1.00 97.19 81 GLU A O 1
ATOM 610 N N . VAL A 1 82 ? -12.145 -1.990 18.190 1.00 96.88 82 VAL A N 1
ATOM 611 C CA . VAL A 1 82 ? -12.774 -1.110 17.194 1.00 96.88 82 VAL A CA 1
ATOM 612 C C . VAL A 1 82 ? -13.417 -1.945 16.086 1.00 96.88 82 VAL A C 1
ATOM 614 O O . VAL A 1 82 ? -14.568 -1.685 15.732 1.00 96.88 82 VAL A O 1
ATOM 617 N N . GLU A 1 83 ? -12.720 -2.966 15.583 1.00 97.75 83 GLU A N 1
ATOM 618 C CA . GLU A 1 83 ? -13.202 -3.876 14.536 1.00 97.75 83 GLU A CA 1
ATOM 619 C C . GLU A 1 83 ? -14.464 -4.642 14.956 1.00 97.75 83 GLU A C 1
ATOM 621 O O . GLU A 1 83 ? -15.392 -4.768 14.154 1.00 97.75 83 GLU A O 1
ATOM 626 N N . ASP A 1 84 ? -14.580 -5.026 16.229 1.00 97.56 84 ASP A N 1
ATOM 627 C CA . ASP A 1 84 ? -15.783 -5.642 16.811 1.00 97.56 84 ASP A CA 1
ATOM 628 C C . ASP A 1 84 ? -17.041 -4.761 16.679 1.00 97.56 84 ASP A C 1
ATOM 630 O O . ASP A 1 84 ? -18.172 -5.231 16.805 1.00 97.56 84 ASP A O 1
ATOM 634 N N . LYS A 1 85 ? -16.868 -3.457 16.429 1.00 95.94 85 LYS A N 1
ATOM 635 C CA . LYS A 1 85 ? -17.952 -2.478 16.238 1.00 95.94 85 LYS A CA 1
ATOM 636 C C . LYS A 1 85 ? -18.090 -2.037 14.782 1.00 95.94 85 LYS A C 1
ATOM 638 O O . LYS A 1 85 ? -18.818 -1.073 14.506 1.00 95.94 85 LYS A O 1
ATOM 643 N N . SER A 1 86 ? -17.425 -2.727 13.857 1.00 95.00 86 SER A N 1
ATOM 644 C CA . SER A 1 86 ? -17.368 -2.377 12.435 1.00 95.00 86 SER A CA 1
ATOM 645 C C . SER A 1 86 ? -18.741 -2.318 11.764 1.00 95.00 86 SER A C 1
ATOM 647 O O . SER A 1 86 ? -18.938 -1.491 10.875 1.00 95.00 86 SER A O 1
ATOM 649 N N . ASP A 1 87 ? -19.735 -3.075 12.227 1.00 96.38 87 ASP A N 1
ATOM 650 C CA . ASP A 1 87 ? -21.114 -3.001 11.714 1.00 96.38 87 ASP A CA 1
ATOM 651 C C . ASP A 1 87 ? -21.747 -1.610 11.867 1.00 96.38 87 ASP A C 1
ATOM 653 O O . ASP A 1 87 ? -22.609 -1.213 11.085 1.00 96.38 87 ASP A O 1
ATOM 657 N N . SER A 1 88 ? -21.288 -0.834 12.850 1.00 95.25 88 SER A N 1
ATOM 658 C CA . SER A 1 88 ? -21.743 0.538 13.095 1.00 95.25 88 SER A CA 1
ATOM 659 C C . SER A 1 88 ? -20.888 1.607 12.405 1.00 95.25 88 SER A C 1
ATOM 661 O O . SER A 1 88 ? -21.144 2.805 12.578 1.00 95.25 88 SER A O 1
ATOM 663 N N . MET A 1 89 ? -19.834 1.203 11.692 1.00 97.38 89 MET A N 1
ATOM 664 C CA . MET A 1 89 ? -18.852 2.089 11.068 1.00 97.38 89 MET A CA 1
ATOM 665 C C . MET A 1 89 ? -19.180 2.355 9.606 1.00 97.38 89 MET A C 1
ATOM 667 O O . MET A 1 89 ? -19.615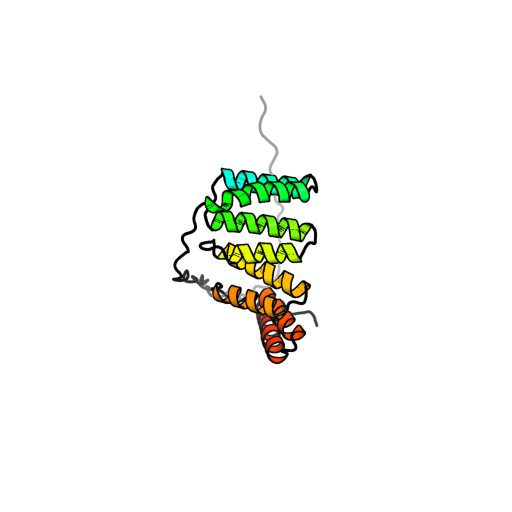 1.472 8.867 1.00 97.38 89 MET A O 1
ATOM 671 N N 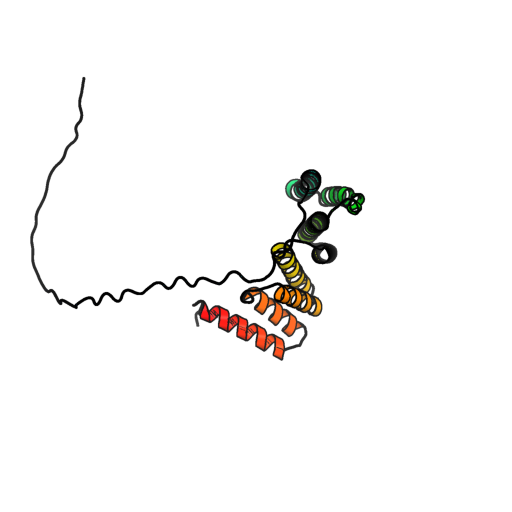. ASN A 1 90 ? -18.924 3.588 9.172 1.00 97.31 90 ASN A N 1
ATOM 672 C CA . ASN A 1 90 ? -18.972 3.916 7.753 1.00 97.31 90 ASN A CA 1
ATOM 673 C C . ASN A 1 90 ? -17.696 3.439 7.028 1.00 97.31 90 ASN A C 1
ATOM 675 O O . ASN A 1 90 ? -16.702 3.080 7.659 1.00 97.31 90 ASN A O 1
ATOM 679 N N . ALA A 1 91 ? -17.716 3.446 5.693 1.00 97.69 91 ALA A N 1
ATOM 680 C CA . ALA A 1 91 ? -16.606 2.951 4.876 1.00 97.69 91 ALA A CA 1
ATOM 681 C C . ALA A 1 91 ? -15.271 3.660 5.159 1.00 97.69 91 ALA A C 1
ATOM 683 O O . ALA A 1 91 ? -14.237 3.003 5.238 1.00 97.69 91 ALA A O 1
ATOM 684 N N . TYR A 1 92 ? -15.285 4.980 5.368 1.00 97.88 92 TYR A N 1
ATOM 685 C CA . TYR A 1 92 ? -14.065 5.734 5.653 1.00 97.88 92 TYR A CA 1
ATOM 686 C C . TYR A 1 92 ? -13.470 5.372 7.016 1.00 97.88 92 TYR A C 1
ATOM 688 O O . TYR A 1 92 ? -12.260 5.227 7.146 1.00 97.88 92 TYR A O 1
ATOM 696 N N . GLU A 1 93 ? -14.311 5.140 8.018 1.00 98.25 93 GLU A N 1
ATOM 697 C CA . GLU A 1 93 ? -13.869 4.679 9.335 1.00 98.25 93 GLU A CA 1
ATOM 698 C C . GLU A 1 93 ? -13.243 3.283 9.277 1.00 98.25 93 GLU A C 1
ATOM 700 O O . GLU A 1 93 ? -12.184 3.069 9.866 1.00 98.25 93 GLU A O 1
ATOM 705 N N . LYS A 1 94 ? -13.861 2.351 8.538 1.00 98.56 94 LYS A N 1
ATOM 706 C CA . LYS A 1 94 ? -13.301 1.008 8.312 1.00 98.56 94 LYS A CA 1
ATOM 707 C C . LYS A 1 94 ? -11.958 1.091 7.592 1.00 98.56 94 LYS A C 1
ATOM 709 O O . LYS A 1 94 ? -10.999 0.446 7.998 1.00 98.56 94 LYS A O 1
ATOM 714 N N . ALA A 1 95 ? -11.872 1.936 6.567 1.00 98.50 95 ALA A N 1
ATOM 715 C CA . ALA A 1 95 ? -10.648 2.149 5.807 1.00 98.50 95 ALA A CA 1
ATOM 716 C C . ALA A 1 95 ? -9.524 2.717 6.682 1.00 98.50 95 ALA A C 1
ATOM 718 O O . ALA A 1 95 ? -8.400 2.233 6.626 1.00 98.50 95 ALA A O 1
ATOM 719 N N . MET A 1 96 ? -9.823 3.696 7.540 1.00 98.25 96 MET A N 1
ATOM 720 C CA . MET A 1 96 ? -8.841 4.224 8.487 1.00 98.25 96 MET A CA 1
ATOM 721 C C . MET A 1 96 ? -8.382 3.148 9.473 1.00 98.25 96 MET A C 1
ATOM 723 O O . MET A 1 96 ? -7.182 2.986 9.659 1.00 98.25 96 MET A O 1
ATOM 727 N N . MET A 1 97 ? -9.301 2.370 10.049 1.00 98.44 97 MET A N 1
ATOM 728 C CA . MET A 1 97 ? -8.961 1.258 10.945 1.00 98.44 97 MET A CA 1
ATOM 729 C C . MET A 1 97 ? -8.021 0.240 10.284 1.00 98.44 97 MET A C 1
ATOM 731 O O . MET A 1 97 ? -6.979 -0.082 10.850 1.00 98.44 97 MET A O 1
ATOM 735 N N . TYR A 1 98 ? -8.338 -0.218 9.069 1.00 98.75 98 TYR A N 1
ATOM 736 C CA . TYR A 1 98 ? -7.475 -1.140 8.324 1.00 98.75 98 TYR A CA 1
ATOM 737 C C . TYR A 1 98 ? -6.132 -0.521 7.939 1.00 98.75 98 TYR A C 1
ATOM 739 O O . TYR A 1 98 ? -5.112 -1.203 7.944 1.00 98.75 98 TYR A O 1
ATOM 747 N N . ASN A 1 99 ? -6.095 0.783 7.684 1.00 98.38 99 ASN A N 1
ATOM 748 C CA . ASN A 1 99 ? -4.849 1.492 7.444 1.00 98.38 99 ASN A CA 1
ATOM 749 C C . ASN A 1 99 ? -3.961 1.526 8.700 1.00 98.38 99 ASN A C 1
ATOM 751 O O . ASN A 1 99 ? -2.758 1.315 8.586 1.00 98.38 99 ASN A O 1
ATOM 755 N N . PHE A 1 100 ? -4.535 1.715 9.894 1.00 97.75 100 PHE A N 1
ATOM 756 C CA . PHE A 1 100 ? -3.787 1.604 11.153 1.00 97.75 100 PHE A CA 1
ATOM 757 C C . PHE A 1 100 ? -3.249 0.188 11.383 1.00 97.75 100 PHE A C 1
ATOM 759 O O . PHE A 1 100 ? -2.071 0.049 11.704 1.00 97.75 100 PHE A O 1
ATOM 766 N N . PHE A 1 101 ? -4.058 -0.854 11.148 1.00 98.31 101 PHE A N 1
ATOM 767 C CA . PHE A 1 101 ? -3.561 -2.236 11.160 1.00 98.31 101 PHE A CA 1
ATOM 768 C C . PHE A 1 101 ? -2.374 -2.408 10.202 1.00 98.31 101 PHE A C 1
ATOM 770 O O . PHE A 1 101 ? -1.334 -2.924 10.604 1.00 98.31 101 PHE A O 1
ATOM 777 N N . GLY A 1 102 ? -2.503 -1.923 8.963 1.00 97.94 102 GLY A N 1
ATOM 778 C CA . GLY A 1 102 ? -1.462 -2.022 7.940 1.00 97.94 102 GLY A CA 1
ATOM 779 C C . GLY A 1 102 ? -0.143 -1.380 8.360 1.00 97.94 102 GLY A C 1
ATOM 780 O O . GLY A 1 102 ? 0.902 -2.017 8.253 1.00 97.94 102 GLY A O 1
ATOM 781 N N . PHE A 1 103 ? -0.184 -0.160 8.902 1.00 96.31 103 PHE A N 1
ATOM 782 C CA . PHE A 1 103 ? 1.019 0.526 9.380 1.00 96.31 103 PHE A CA 1
ATOM 783 C C . PHE A 1 103 ? 1.660 -0.156 10.590 1.00 96.31 103 PHE A C 1
ATOM 785 O O . PHE A 1 103 ? 2.880 -0.294 10.623 1.00 96.31 103 PHE A O 1
ATOM 792 N N . ILE A 1 104 ? 0.864 -0.622 11.556 1.00 95.75 104 ILE A N 1
ATOM 793 C CA . ILE A 1 104 ? 1.391 -1.330 12.731 1.00 95.75 104 ILE A CA 1
ATOM 794 C C . ILE A 1 104 ? 2.074 -2.633 12.308 1.00 95.75 104 ILE A C 1
ATOM 796 O O . ILE A 1 104 ? 3.193 -2.905 12.738 1.00 95.75 104 ILE A O 1
ATOM 800 N N . TYR A 1 105 ? 1.440 -3.420 11.434 1.00 97.06 105 TYR A N 1
ATOM 801 C CA . TYR A 1 105 ? 2.041 -4.653 10.929 1.00 97.06 105 TYR A CA 1
ATOM 802 C C . TYR A 1 105 ? 3.287 -4.391 10.088 1.00 97.06 105 TYR A C 1
ATOM 804 O O . TYR A 1 105 ? 4.276 -5.095 10.258 1.00 97.06 105 TYR A O 1
ATOM 812 N N . TYR A 1 106 ? 3.274 -3.357 9.243 1.00 96.31 106 TYR A N 1
ATOM 813 C CA . TYR A 1 106 ? 4.440 -2.960 8.457 1.00 96.31 106 TYR A CA 1
ATOM 814 C C . TYR A 1 106 ? 5.626 -2.581 9.354 1.00 96.31 106 TYR A C 1
ATOM 816 O O . TYR A 1 106 ? 6.732 -3.066 9.138 1.00 96.31 106 TYR A O 1
ATOM 824 N N . ASN A 1 107 ? 5.394 -1.772 10.392 1.00 93.75 107 ASN A N 1
ATOM 825 C CA . ASN A 1 107 ? 6.435 -1.369 11.344 1.00 93.75 107 ASN A CA 1
ATOM 826 C C . ASN A 1 107 ? 6.958 -2.545 12.183 1.00 93.75 107 ASN A C 1
ATOM 828 O O . ASN A 1 107 ? 8.102 -2.521 12.621 1.00 93.75 107 ASN A O 1
ATOM 832 N N . ASN A 1 108 ? 6.132 -3.572 12.391 1.00 94.44 108 ASN A N 1
ATOM 833 C CA . ASN A 1 108 ? 6.522 -4.826 13.033 1.00 94.44 108 ASN A CA 1
ATOM 834 C C . ASN A 1 108 ? 7.066 -5.869 12.033 1.00 94.44 108 ASN A C 1
ATOM 836 O O . ASN A 1 108 ? 7.173 -7.045 12.374 1.00 94.44 108 ASN A O 1
ATOM 840 N N . GLU A 1 109 ? 7.349 -5.467 10.791 1.00 95.25 109 GLU A N 1
ATOM 841 C CA . GLU A 1 109 ? 7.874 -6.316 9.710 1.00 95.25 109 GLU A CA 1
ATOM 842 C C . GLU A 1 109 ? 6.984 -7.528 9.348 1.00 95.25 109 GLU A C 1
ATOM 844 O O . GLU A 1 109 ? 7.398 -8.435 8.625 1.00 95.25 109 GLU A O 1
ATOM 849 N N . ASP A 1 110 ? 5.718 -7.538 9.785 1.00 97.06 110 ASP A N 1
ATOM 850 C CA . ASP A 1 110 ? 4.714 -8.530 9.388 1.00 97.06 110 ASP A CA 1
ATOM 851 C C . ASP A 1 110 ? 4.071 -8.100 8.062 1.00 97.06 110 ASP A C 1
ATOM 853 O O . ASP A 1 110 ? 2.923 -7.648 7.986 1.00 97.06 110 ASP A O 1
ATOM 857 N N . TYR A 1 111 ? 4.858 -8.195 6.991 1.00 97.50 111 TYR A N 1
ATOM 858 C CA . TYR A 1 111 ? 4.467 -7.707 5.669 1.00 97.50 111 TYR A CA 1
ATOM 859 C C . TYR A 1 111 ? 3.247 -8.429 5.091 1.00 97.50 111 TYR A C 1
ATOM 861 O O . TYR A 1 111 ? 2.477 -7.817 4.352 1.00 97.50 111 TYR A O 1
ATOM 869 N N . THR A 1 112 ? 3.020 -9.692 5.463 1.00 98.00 112 THR A N 1
ATOM 870 C CA . THR A 1 112 ? 1.823 -10.443 5.061 1.00 98.00 112 THR A CA 1
ATOM 871 C C . THR A 1 112 ? 0.566 -9.785 5.621 1.00 98.00 112 THR A C 1
ATOM 873 O O . THR A 1 112 ? -0.329 -9.419 4.859 1.00 98.00 112 THR A O 1
ATOM 876 N N . LYS A 1 113 ? 0.510 -9.539 6.937 1.00 98.31 113 LYS A N 1
ATOM 877 C CA . LYS A 1 113 ? -0.658 -8.879 7.538 1.00 98.31 113 LYS A CA 1
ATOM 878 C C . LYS A 1 113 ? -0.776 -7.412 7.140 1.00 98.31 113 LYS A C 1
ATOM 880 O O . LYS A 1 113 ? -1.892 -6.891 7.057 1.00 98.31 113 LYS A O 1
ATOM 885 N N . ALA A 1 114 ? 0.343 -6.740 6.873 1.00 98.62 114 ALA A N 1
ATOM 886 C CA . ALA A 1 114 ? 0.328 -5.381 6.346 1.00 98.62 114 ALA A CA 1
ATOM 887 C C . ALA A 1 114 ? -0.357 -5.322 4.969 1.00 98.62 114 ALA A C 1
ATOM 889 O O . ALA A 1 114 ? -1.258 -4.505 4.776 1.00 98.62 114 ALA A O 1
ATOM 890 N N . LEU A 1 115 ? 0.006 -6.226 4.049 1.00 98.81 115 LEU A N 1
ATOM 891 C CA . LEU A 1 115 ? -0.634 -6.363 2.736 1.00 98.81 115 LEU A CA 1
ATOM 892 C C . LEU A 1 115 ? -2.133 -6.654 2.859 1.00 98.81 115 LEU A C 1
ATOM 894 O O . LEU A 1 115 ? -2.935 -5.943 2.254 1.00 98.81 115 LEU A O 1
ATOM 898 N N . GLU A 1 116 ? -2.520 -7.637 3.678 1.00 98.69 116 GLU A N 1
ATOM 899 C CA . GLU A 1 116 ? -3.932 -7.968 3.923 1.00 98.69 116 GLU A CA 1
ATOM 900 C C . GLU A 1 116 ? -4.721 -6.756 4.438 1.00 98.69 116 GLU A C 1
ATOM 902 O O . GLU A 1 116 ? -5.840 -6.485 4.000 1.00 98.69 116 GLU A O 1
ATOM 907 N N . SER A 1 117 ? -4.130 -5.997 5.360 1.00 98.75 117 SER A N 1
ATOM 908 C CA . SER A 1 117 ? -4.774 -4.833 5.964 1.00 98.75 117 SER A CA 1
ATOM 909 C C . SER A 1 117 ? -4.922 -3.691 4.961 1.00 98.75 117 SER A C 1
ATOM 911 O O . SER A 1 117 ? -6.016 -3.152 4.809 1.00 98.75 117 SER A O 1
ATOM 913 N N . PHE A 1 118 ? -3.868 -3.347 4.217 1.00 98.88 118 PHE A N 1
ATOM 914 C CA . PHE A 1 118 ? -3.952 -2.309 3.188 1.00 98.88 118 PHE A CA 1
ATOM 915 C C . PHE A 1 118 ? -4.903 -2.688 2.043 1.00 98.88 118 PHE A C 1
ATOM 917 O O . PHE A 1 118 ? -5.608 -1.814 1.538 1.00 98.88 118 PHE A O 1
ATOM 924 N N . ALA A 1 119 ? -5.000 -3.969 1.671 1.00 98.75 119 ALA A N 1
ATOM 925 C CA . ALA A 1 119 ? -5.965 -4.433 0.672 1.00 98.75 119 ALA A CA 1
ATOM 926 C C . ALA A 1 119 ? -7.410 -4.155 1.126 1.00 98.75 119 ALA A C 1
ATOM 928 O O . ALA A 1 119 ? -8.195 -3.561 0.383 1.00 98.75 119 ALA A O 1
ATOM 929 N N . LYS A 1 120 ? -7.731 -4.438 2.396 1.00 98.75 120 LYS A N 1
ATOM 930 C CA . LYS A 1 120 ? -9.050 -4.124 2.971 1.00 98.75 120 LYS A CA 1
ATOM 931 C C . LYS A 1 120 ? -9.385 -2.631 2.955 1.00 98.75 120 LYS A C 1
ATOM 933 O O . LYS A 1 120 ? -10.565 -2.292 2.876 1.00 98.75 120 LYS A O 1
ATOM 938 N N . VAL A 1 121 ? -8.393 -1.731 3.017 1.00 98.75 121 VAL A N 1
ATOM 939 C CA . VAL A 1 121 ? -8.609 -0.272 2.901 1.00 98.75 121 VAL A CA 1
ATOM 940 C C . VAL A 1 121 ? -9.214 0.065 1.545 1.00 98.75 121 VAL A C 1
ATOM 942 O O . VAL A 1 121 ? -10.241 0.739 1.481 1.00 98.75 121 VAL A O 1
ATOM 945 N N . VAL A 1 122 ? -8.592 -0.412 0.463 1.00 98.38 122 VAL A N 1
ATOM 946 C CA . VAL A 1 122 ? -8.997 -0.066 -0.907 1.00 98.38 122 VAL A CA 1
ATOM 947 C C . VAL A 1 122 ? -10.289 -0.777 -1.323 1.00 98.38 122 VAL A C 1
ATOM 949 O O . VAL A 1 122 ? -10.932 -0.372 -2.288 1.00 98.38 122 VAL A O 1
ATOM 952 N N . GLU A 1 123 ? -10.726 -1.797 -0.590 1.00 98.12 123 GLU A N 1
ATOM 953 C CA . GLU A 1 123 ? -12.048 -2.418 -0.748 1.00 98.12 123 GLU A CA 1
ATOM 954 C C . GLU A 1 123 ? -13.192 -1.579 -0.152 1.00 98.12 123 GLU A C 1
ATOM 956 O O . GLU A 1 123 ? -14.354 -1.772 -0.514 1.00 98.12 123 GLU A O 1
ATOM 961 N N . GLN A 1 124 ? -12.900 -0.620 0.734 1.00 98.19 124 GLN A N 1
ATOM 962 C CA . GLN A 1 124 ? -13.935 0.232 1.319 1.00 98.19 124 GLN A CA 1
ATOM 963 C C . GLN A 1 124 ? -14.323 1.366 0.372 1.00 98.19 124 GLN A C 1
ATOM 965 O O . GLN A 1 124 ? -13.469 2.093 -0.132 1.00 98.19 124 GLN A O 1
ATOM 970 N N . GLN A 1 125 ? -15.627 1.586 0.186 1.00 96.31 125 GLN A N 1
ATOM 971 C CA . GLN A 1 125 ? -16.147 2.712 -0.592 1.00 96.31 125 GLN A CA 1
ATOM 972 C C . GLN A 1 125 ? -17.409 3.322 0.048 1.00 96.31 125 GLN A C 1
ATOM 974 O O . GLN A 1 125 ? -18.248 2.584 0.568 1.00 96.31 125 GLN A O 1
ATOM 979 N N . PRO A 1 126 ? -17.594 4.656 -0.012 1.00 96.38 126 PRO A N 1
ATOM 980 C CA . PRO A 1 126 ? -16.667 5.641 -0.571 1.00 96.38 126 PRO A CA 1
ATOM 981 C C . PRO A 1 126 ? -15.562 6.046 0.422 1.00 96.38 126 PRO A C 1
ATOM 983 O O . PRO A 1 126 ? -15.836 6.294 1.597 1.00 96.38 126 PRO A O 1
ATOM 986 N N . ILE A 1 127 ? -14.335 6.204 -0.082 1.00 97.31 127 ILE A N 1
ATOM 987 C CA . ILE A 1 127 ? -13.194 6.805 0.635 1.00 97.31 127 ILE A CA 1
ATOM 988 C C . ILE A 1 127 ? -12.577 7.959 -0.175 1.00 97.31 127 ILE A C 1
ATOM 990 O O . ILE A 1 127 ? -12.837 8.058 -1.383 1.00 97.31 127 ILE A O 1
ATOM 994 N N . PRO A 1 128 ? -11.789 8.865 0.445 1.00 96.56 128 PRO A N 1
ATOM 995 C CA . PRO A 1 128 ? -11.121 9.937 -0.287 1.00 96.56 128 PRO A CA 1
ATOM 996 C C . PRO A 1 128 ? -10.208 9.369 -1.376 1.00 96.56 128 PRO A C 1
ATOM 998 O O . PRO A 1 128 ? -9.383 8.505 -1.105 1.00 96.56 128 PRO A O 1
ATOM 1001 N N . GLU A 1 129 ? -10.314 9.887 -2.600 1.00 95.81 129 GLU A N 1
ATOM 1002 C CA . GLU A 1 129 ? -9.542 9.384 -3.748 1.00 95.81 129 GLU A CA 1
ATOM 1003 C C . GLU A 1 129 ? -8.033 9.436 -3.502 1.00 95.81 129 GLU A C 1
ATOM 1005 O O . GLU A 1 129 ? -7.333 8.458 -3.736 1.00 95.81 129 GLU A O 1
ATOM 1010 N N . LYS A 1 130 ? -7.544 10.545 -2.935 1.00 95.69 130 LYS A N 1
ATOM 1011 C CA . LYS A 1 130 ? -6.134 10.682 -2.559 1.00 95.69 130 LYS A CA 1
ATOM 1012 C C . LYS A 1 130 ? -5.702 9.622 -1.543 1.00 95.69 130 LYS A C 1
ATOM 1014 O O . LYS A 1 130 ? -4.573 9.159 -1.608 1.00 95.69 130 LYS A O 1
ATOM 1019 N N . PHE A 1 131 ? -6.581 9.251 -0.611 1.00 97.75 131 PHE A N 1
ATOM 1020 C CA . PHE A 1 131 ? -6.281 8.208 0.366 1.00 97.75 131 PHE A CA 1
ATOM 1021 C C . PHE A 1 131 ? -6.189 6.837 -0.312 1.00 97.75 131 PHE A C 1
ATOM 1023 O O . PHE A 1 131 ? -5.184 6.159 -0.140 1.00 97.75 131 PHE A O 1
ATOM 1030 N N . GLU A 1 132 ? -7.159 6.490 -1.165 1.00 98.50 132 GLU A N 1
ATOM 1031 C CA . GLU A 1 132 ? -7.122 5.251 -1.954 1.00 98.50 132 GLU A CA 1
ATOM 1032 C C . GLU A 1 132 ? -5.857 5.161 -2.814 1.00 98.50 132 GLU A C 1
ATOM 1034 O O . GLU A 1 132 ? -5.165 4.150 -2.787 1.00 98.50 132 GLU A O 1
ATOM 1039 N N . MET A 1 133 ? -5.512 6.235 -3.528 1.00 98.25 133 MET A N 1
ATOM 1040 C CA . MET A 1 133 ? -4.302 6.299 -4.347 1.00 98.25 133 MET A CA 1
ATOM 1041 C C . MET A 1 133 ? -3.030 6.127 -3.508 1.00 98.25 133 MET A C 1
ATOM 1043 O O . MET A 1 133 ? -2.141 5.374 -3.894 1.00 98.25 133 MET A O 1
ATOM 1047 N N . THR A 1 134 ? -2.925 6.772 -2.344 1.00 98.31 134 THR A N 1
ATOM 1048 C CA . THR A 1 134 ? -1.774 6.558 -1.453 1.00 98.31 134 THR A CA 1
ATOM 1049 C C . THR A 1 134 ? -1.668 5.092 -1.032 1.00 98.31 134 THR A C 1
ATOM 1051 O O . THR A 1 134 ? -0.587 4.516 -1.121 1.00 98.31 134 THR A O 1
ATOM 1054 N N . THR A 1 135 ? -2.776 4.458 -0.638 1.00 98.75 135 THR A N 1
ATOM 1055 C CA . THR A 1 135 ? -2.757 3.059 -0.188 1.00 98.75 135 THR A CA 1
ATOM 1056 C C . THR A 1 135 ? -2.485 2.070 -1.323 1.00 98.75 135 THR A C 1
ATOM 1058 O O . THR A 1 135 ? -1.727 1.124 -1.124 1.00 98.75 135 THR A O 1
ATOM 1061 N N . LEU A 1 136 ? -3.024 2.295 -2.527 1.00 98.88 136 LEU A N 1
ATOM 1062 C CA . LEU A 1 136 ? -2.698 1.496 -3.719 1.00 98.88 136 LEU A CA 1
ATOM 1063 C C . LEU A 1 136 ? -1.201 1.544 -4.031 1.00 98.88 136 LEU A C 1
ATOM 1065 O O . LEU A 1 136 ? -0.599 0.525 -4.360 1.00 98.88 136 LEU A O 1
ATOM 1069 N N . PHE A 1 137 ? -0.583 2.715 -3.884 1.00 98.62 137 PHE A N 1
ATOM 1070 C CA . PHE A 1 137 ? 0.850 2.848 -4.090 1.00 98.62 137 PHE A CA 1
ATOM 1071 C C . PHE A 1 137 ? 1.662 2.109 -3.013 1.00 98.62 137 PHE A C 1
ATOM 1073 O O . PHE A 1 137 ? 2.620 1.413 -3.347 1.00 98.62 137 PHE A O 1
ATOM 1080 N N . SER A 1 138 ? 1.252 2.175 -1.741 1.00 98.50 138 SER A N 1
ATOM 1081 C CA . SER A 1 138 ? 1.858 1.371 -0.668 1.00 98.50 138 SER A CA 1
ATOM 1082 C C . SER A 1 138 ? 1.738 -0.134 -0.929 1.00 98.50 138 SER A C 1
ATOM 1084 O O . SER A 1 138 ? 2.722 -0.854 -0.773 1.00 98.50 138 SER A O 1
ATOM 1086 N N . LEU A 1 139 ? 0.572 -0.606 -1.387 1.00 98.88 139 LEU A N 1
ATOM 1087 C CA . LEU A 1 139 ? 0.361 -1.997 -1.798 1.00 98.88 139 LEU A CA 1
ATOM 1088 C C . LEU A 1 139 ? 1.300 -2.397 -2.937 1.00 98.88 139 LEU A C 1
ATOM 1090 O O . LEU A 1 139 ? 1.915 -3.458 -2.869 1.00 98.88 139 LEU A O 1
ATOM 1094 N N . ALA A 1 140 ? 1.454 -1.550 -3.956 1.00 98.81 140 ALA A N 1
ATOM 1095 C CA . ALA A 1 140 ? 2.350 -1.816 -5.074 1.00 98.81 140 ALA A CA 1
ATOM 1096 C C . ALA A 1 140 ? 3.816 -1.945 -4.629 1.00 98.81 140 ALA A C 1
ATOM 1098 O O . ALA A 1 140 ? 4.489 -2.909 -4.998 1.00 98.81 140 ALA A O 1
ATOM 1099 N N . GLN A 1 141 ? 4.297 -1.005 -3.806 1.00 98.56 141 GLN A N 1
ATOM 1100 C CA . GLN A 1 141 ? 5.661 -1.028 -3.269 1.00 98.56 141 GLN A CA 1
ATOM 1101 C C . GLN A 1 141 ? 5.917 -2.264 -2.403 1.00 98.56 141 GLN A C 1
ATOM 1103 O O . GLN A 1 141 ? 6.961 -2.903 -2.536 1.00 98.56 141 GLN A O 1
ATOM 1108 N N . LEU A 1 142 ? 4.968 -2.604 -1.528 1.00 98.38 142 LEU A N 1
ATOM 1109 C CA . LEU A 1 142 ? 5.122 -3.724 -0.610 1.00 98.38 142 LEU A CA 1
ATOM 1110 C C . LEU A 1 142 ? 5.080 -5.066 -1.351 1.00 98.38 142 LEU A C 1
ATOM 1112 O O . LEU A 1 142 ? 5.923 -5.920 -1.103 1.00 98.38 142 LEU A O 1
ATOM 1116 N N . ASN A 1 143 ? 4.180 -5.228 -2.325 1.00 98.81 143 ASN A N 1
ATOM 1117 C CA . ASN A 1 143 ? 4.163 -6.412 -3.187 1.00 98.81 143 ASN A CA 1
ATOM 1118 C C . ASN A 1 143 ? 5.460 -6.565 -3.986 1.00 98.81 143 ASN A C 1
ATOM 1120 O O . ASN A 1 143 ? 5.988 -7.671 -4.076 1.00 98.81 143 ASN A O 1
ATOM 1124 N N . LEU A 1 144 ? 6.032 -5.462 -4.479 1.00 98.69 144 LEU A N 1
ATOM 1125 C CA . LEU A 1 144 ? 7.277 -5.505 -5.243 1.00 98.69 144 LEU A CA 1
ATOM 1126 C C . LEU A 1 144 ? 8.430 -6.024 -4.380 1.00 98.69 144 LEU A C 1
ATOM 1128 O O . LEU A 1 144 ? 9.202 -6.872 -4.823 1.00 98.69 144 LEU A O 1
ATOM 1132 N N . MET A 1 145 ? 8.520 -5.537 -3.139 1.00 97.81 145 MET A N 1
ATOM 1133 C CA . MET A 1 145 ? 9.508 -5.986 -2.156 1.00 97.81 145 MET A CA 1
ATOM 1134 C C . MET A 1 145 ? 9.372 -7.483 -1.850 1.00 97.81 145 MET A C 1
ATOM 1136 O O . MET A 1 145 ? 10.380 -8.171 -1.711 1.00 97.81 145 MET A O 1
ATOM 1140 N N . GLN A 1 146 ? 8.137 -7.987 -1.801 1.00 97.94 146 GLN A N 1
ATOM 1141 C CA . GLN A 1 146 ? 7.839 -9.396 -1.533 1.00 97.94 146 GLN A CA 1
ATOM 1142 C C . GLN A 1 146 ? 7.968 -10.302 -2.771 1.00 97.94 146 GLN A C 1
ATOM 1144 O O . GLN A 1 146 ? 7.847 -11.518 -2.645 1.00 97.94 146 GLN A O 1
ATOM 1149 N N . GLY A 1 147 ? 8.241 -9.741 -3.954 1.00 98.19 147 GLY A N 1
ATOM 1150 C CA . GLY A 1 147 ? 8.346 -10.495 -5.207 1.00 98.19 147 GLY A CA 1
ATOM 1151 C C . GLY A 1 147 ? 7.008 -10.785 -5.896 1.00 98.19 147 GLY A C 1
ATOM 1152 O O . GLY A 1 147 ? 6.963 -11.563 -6.846 1.00 98.19 147 GLY A O 1
ATOM 1153 N N . ASN A 1 148 ? 5.921 -10.156 -5.449 1.00 98.69 148 ASN A N 1
ATOM 1154 C CA . ASN A 1 148 ? 4.575 -10.320 -5.997 1.00 98.69 148 ASN A CA 1
ATOM 1155 C C . ASN A 1 148 ? 4.369 -9.363 -7.185 1.00 98.69 148 ASN A C 1
ATOM 1157 O O . ASN A 1 148 ? 3.661 -8.360 -7.090 1.00 98.69 148 ASN A O 1
ATOM 1161 N N . TYR A 1 149 ? 5.043 -9.633 -8.303 1.00 98.69 149 TYR A N 1
ATOM 1162 C CA . TYR A 1 149 ? 5.127 -8.683 -9.420 1.00 98.69 149 TYR A CA 1
ATOM 1163 C C . TYR A 1 149 ? 3.781 -8.422 -10.115 1.00 98.69 149 TYR A C 1
ATOM 1165 O O . TYR A 1 149 ? 3.474 -7.265 -10.410 1.00 98.69 149 TYR A O 1
ATOM 1173 N N . ASP A 1 150 ? 2.957 -9.456 -10.309 1.00 98.62 150 ASP A N 1
ATOM 1174 C CA . ASP A 1 150 ? 1.614 -9.319 -10.899 1.00 98.62 150 ASP A CA 1
ATOM 1175 C C . ASP A 1 150 ? 0.706 -8.411 -10.051 1.00 98.62 150 ASP A C 1
ATOM 1177 O O . ASP A 1 150 ? 0.008 -7.536 -10.575 1.00 98.62 150 ASP A O 1
ATOM 1181 N N . ASP A 1 151 ? 0.759 -8.558 -8.724 1.00 98.69 151 ASP A N 1
ATOM 1182 C CA . ASP A 1 151 ? -0.005 -7.719 -7.799 1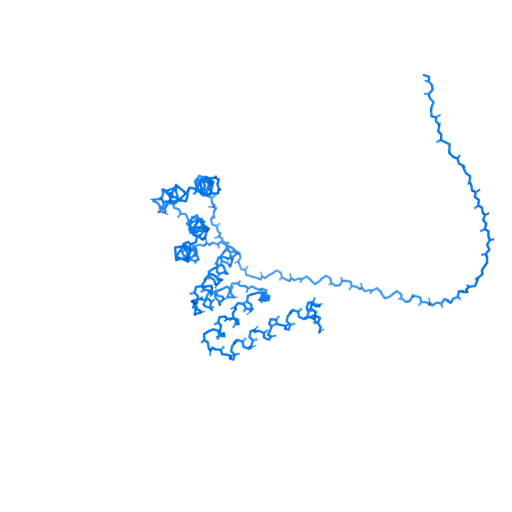.00 98.69 151 ASP A CA 1
ATOM 1183 C C . ASP A 1 151 ? 0.497 -6.272 -7.823 1.00 98.69 151 ASP A C 1
ATOM 1185 O O . ASP A 1 151 ? -0.306 -5.337 -7.848 1.00 98.69 151 ASP A O 1
ATOM 1189 N N . THR A 1 152 ? 1.818 -6.056 -7.877 1.00 98.88 152 THR A N 1
ATOM 1190 C CA . THR A 1 152 ? 2.388 -4.710 -8.044 1.00 98.88 152 THR A CA 1
ATOM 1191 C C . THR A 1 152 ? 1.833 -4.015 -9.282 1.00 98.88 152 THR A C 1
ATOM 1193 O O . THR A 1 152 ? 1.403 -2.863 -9.185 1.00 98.88 152 THR A O 1
ATOM 1196 N N . ILE A 1 153 ? 1.819 -4.702 -10.427 1.00 98.81 153 ILE A N 1
ATOM 1197 C CA . ILE A 1 153 ? 1.292 -4.163 -11.687 1.00 98.81 153 ILE A CA 1
ATOM 1198 C C . ILE A 1 153 ? -0.200 -3.847 -11.532 1.00 98.81 153 ILE A C 1
ATOM 1200 O O . ILE A 1 153 ? -0.614 -2.718 -11.799 1.00 98.81 153 ILE A O 1
ATOM 1204 N N . THR A 1 154 ? -0.978 -4.789 -10.997 1.00 98.75 154 THR A N 1
ATOM 1205 C CA . THR A 1 154 ? -2.427 -4.643 -10.787 1.00 98.75 154 THR A CA 1
ATOM 1206 C C . THR A 1 154 ? -2.768 -3.429 -9.915 1.00 98.75 154 THR A C 1
ATOM 1208 O O . THR A 1 154 ? -3.657 -2.635 -10.244 1.00 98.75 154 THR A O 1
ATOM 1211 N N . TYR A 1 155 ? -2.055 -3.228 -8.802 1.00 98.88 155 TYR A N 1
ATOM 1212 C CA . TYR A 1 155 ? -2.293 -2.079 -7.925 1.00 98.88 155 TYR A CA 1
ATOM 1213 C C . TYR A 1 155 ? -1.889 -0.746 -8.569 1.00 98.88 155 TYR A C 1
ATOM 1215 O O . TYR A 1 155 ? -2.576 0.257 -8.352 1.00 98.88 155 TYR A O 1
ATOM 1223 N N . LEU A 1 156 ? -0.831 -0.718 -9.388 1.00 98.75 156 LEU A N 1
ATOM 1224 C CA . LEU A 1 156 ? -0.436 0.479 -10.140 1.00 98.75 156 LEU A CA 1
ATOM 1225 C C . LEU A 1 156 ? -1.431 0.822 -11.250 1.00 98.75 156 LEU A C 1
ATOM 1227 O O . LEU A 1 156 ? -1.759 1.990 -11.422 1.00 98.75 156 LEU A O 1
ATOM 1231 N N . GLU A 1 157 ? -1.983 -0.163 -11.951 1.00 98.56 157 GLU A N 1
ATOM 1232 C CA . GLU A 1 157 ? -3.026 0.072 -12.958 1.00 98.56 157 GLU A CA 1
ATOM 1233 C C . GLU A 1 157 ? -4.307 0.619 -12.327 1.00 98.56 157 GLU A C 1
ATOM 1235 O O . GLU A 1 157 ? -4.916 1.572 -12.825 1.00 98.56 157 GLU A O 1
ATOM 1240 N N . ARG A 1 158 ? -4.689 0.087 -11.161 1.00 98.50 158 ARG A N 1
ATOM 1241 C CA . ARG A 1 158 ? -5.800 0.652 -10.395 1.00 98.50 158 ARG A CA 1
ATOM 1242 C C . ARG A 1 158 ? -5.495 2.083 -9.951 1.00 98.50 158 ARG A C 1
ATOM 1244 O O . ARG A 1 158 ? -6.374 2.938 -10.046 1.00 98.50 158 ARG A O 1
ATOM 1251 N N . TRP A 1 159 ? -4.270 2.369 -9.513 1.00 98.62 159 TRP A N 1
ATOM 1252 C CA . TRP A 1 159 ? -3.834 3.726 -9.175 1.00 98.62 159 TRP A CA 1
ATOM 1253 C C . TRP A 1 159 ? -3.940 4.678 -10.376 1.00 98.62 159 TRP A C 1
ATOM 1255 O O . TRP A 1 159 ? -4.489 5.774 -10.250 1.00 98.62 159 TRP A O 1
ATOM 1265 N N . GLU A 1 160 ? -3.479 4.245 -11.550 1.00 97.88 160 GLU A N 1
ATOM 1266 C CA . GLU A 1 160 ? -3.523 5.005 -12.805 1.00 97.88 160 GLU A CA 1
ATOM 1267 C C . GLU A 1 160 ? -4.957 5.326 -13.225 1.00 97.88 160 GLU A C 1
ATOM 1269 O O . GLU A 1 160 ? -5.230 6.449 -13.634 1.00 97.88 160 GLU A O 1
ATOM 1274 N N . SER A 1 161 ? -5.894 4.391 -13.032 1.00 96.94 161 SER A N 1
ATOM 1275 C CA . SER A 1 161 ? -7.317 4.617 -13.328 1.00 96.94 161 SER A CA 1
ATOM 1276 C C . SER A 1 161 ? -7.949 5.747 -12.499 1.00 96.94 161 SER A C 1
ATOM 1278 O O . SER A 1 161 ? -8.956 6.340 -12.896 1.00 96.94 161 SER A O 1
ATOM 1280 N N . LEU A 1 162 ? -7.371 6.052 -11.332 1.00 95.56 162 LEU A N 1
ATOM 1281 C CA . LEU A 1 162 ? -7.810 7.148 -10.471 1.00 95.56 162 LEU A CA 1
ATOM 1282 C C . LEU A 1 162 ? -7.083 8.454 -10.786 1.00 95.56 162 LEU A C 1
ATOM 1284 O O . LEU A 1 162 ? -7.677 9.524 -10.628 1.00 95.56 162 LEU A O 1
ATOM 1288 N N . ASN A 1 163 ? -5.832 8.363 -11.234 1.00 95.69 163 ASN A N 1
ATOM 1289 C CA . ASN A 1 163 ? -4.994 9.507 -11.538 1.00 95.69 163 ASN A CA 1
ATOM 1290 C C . ASN A 1 163 ? -5.551 10.317 -12.716 1.00 95.69 163 ASN A C 1
ATOM 1292 O O . ASN A 1 163 ? -5.964 9.779 -13.737 1.00 95.69 163 ASN A O 1
ATOM 1296 N N . THR A 1 164 ? -5.547 11.639 -12.572 1.00 92.31 164 THR A N 1
ATOM 1297 C CA . THR A 1 164 ? -5.997 12.572 -13.622 1.00 92.31 164 THR A CA 1
ATOM 1298 C C . THR A 1 164 ? -4.865 13.437 -14.168 1.00 92.31 164 THR A C 1
ATOM 1300 O O . THR A 1 164 ? -5.067 14.159 -15.142 1.00 92.31 164 THR A O 1
ATOM 1303 N N . GLY A 1 165 ? -3.684 13.378 -13.548 1.00 92.25 165 GLY A N 1
ATOM 1304 C CA . GLY A 1 165 ? -2.479 14.054 -14.014 1.00 92.25 165 GLY A CA 1
ATOM 1305 C C . GLY A 1 165 ? -1.507 13.102 -14.715 1.00 92.25 165 GLY A C 1
ATOM 1306 O O . GLY A 1 165 ? -1.835 11.939 -14.958 1.00 92.25 165 GLY A O 1
ATOM 1307 N N . PRO A 1 166 ? -0.284 13.571 -15.004 1.00 93.69 166 PRO A N 1
ATOM 1308 C CA . PRO A 1 166 ? 0.811 12.707 -15.428 1.00 93.69 166 PRO A CA 1
ATOM 1309 C C . PRO A 1 166 ? 1.071 11.592 -14.407 1.00 93.69 166 PRO A C 1
ATOM 1311 O O . PRO A 1 166 ? 0.853 11.772 -13.204 1.00 93.69 166 PRO A O 1
ATOM 1314 N N . VAL A 1 167 ? 1.532 10.434 -14.876 1.00 96.12 167 VAL A N 1
ATOM 1315 C CA . VAL A 1 167 ? 1.992 9.359 -13.987 1.00 96.12 167 VAL A CA 1
ATOM 1316 C C . VAL A 1 167 ? 3.359 9.762 -13.421 1.00 96.12 167 VAL A C 1
ATOM 1318 O O . VAL A 1 167 ? 4.264 10.020 -14.210 1.00 96.12 167 VAL A O 1
ATOM 1321 N N . PRO A 1 168 ? 3.548 9.812 -12.089 1.00 95.56 168 PRO A N 1
ATOM 1322 C CA . PRO A 1 168 ? 4.827 10.177 -11.492 1.00 95.56 168 PRO A CA 1
ATOM 1323 C C . PRO A 1 168 ? 5.952 9.233 -11.922 1.00 95.56 168 PRO A C 1
ATOM 1325 O O . PRO A 1 168 ? 5.754 8.015 -11.942 1.00 95.56 168 PRO A O 1
ATOM 1328 N N . VAL A 1 169 ? 7.155 9.773 -12.145 1.00 95.81 169 VAL A N 1
ATOM 1329 C CA . VAL A 1 169 ? 8.363 9.004 -12.510 1.00 95.81 169 VAL A CA 1
ATOM 1330 C C . VAL A 1 169 ? 8.563 7.795 -11.591 1.00 95.81 169 VAL A C 1
ATOM 1332 O O . VAL A 1 169 ? 8.775 6.679 -12.059 1.00 95.81 169 VAL A O 1
ATOM 1335 N N . LYS A 1 170 ? 8.396 7.971 -10.273 1.00 96.19 170 LYS A N 1
ATOM 1336 C CA . LYS A 1 170 ? 8.525 6.879 -9.294 1.00 96.19 170 LYS A CA 1
ATOM 1337 C C . LYS A 1 170 ? 7.563 5.713 -9.564 1.00 96.19 170 LYS A C 1
ATOM 1339 O O . LYS A 1 170 ? 7.958 4.559 -9.414 1.00 96.19 170 LYS A O 1
ATOM 1344 N N . ASN A 1 171 ? 6.323 5.992 -9.966 1.00 98.12 171 ASN A N 1
ATOM 1345 C CA . ASN A 1 171 ? 5.347 4.953 -10.294 1.00 98.12 171 ASN A CA 1
ATOM 1346 C C . ASN A 1 171 ? 5.761 4.213 -11.569 1.00 98.12 171 ASN A C 1
ATOM 1348 O O . ASN A 1 171 ? 5.723 2.984 -11.581 1.00 98.12 171 ASN A O 1
ATOM 1352 N N . LYS A 1 172 ? 6.226 4.943 -12.594 1.00 98.38 172 LYS A N 1
ATOM 1353 C CA . LYS A 1 172 ? 6.741 4.354 -13.840 1.00 98.38 172 LYS A CA 1
ATOM 1354 C C . LYS A 1 172 ? 7.927 3.422 -13.576 1.00 98.38 172 LYS A C 1
ATOM 1356 O O . LYS A 1 172 ? 7.927 2.293 -14.054 1.00 98.38 172 LYS A O 1
ATOM 1361 N N . VAL A 1 173 ? 8.883 3.845 -12.744 1.00 98.25 173 VAL A N 1
ATOM 1362 C CA . VAL A 1 173 ? 10.053 3.031 -12.362 1.00 98.25 173 VAL A CA 1
ATOM 1363 C C . VAL A 1 173 ? 9.641 1.745 -11.642 1.00 98.25 173 VAL A C 1
ATOM 1365 O O . VAL A 1 173 ? 10.117 0.671 -12.000 1.00 98.25 173 VAL A O 1
ATOM 1368 N N . ILE A 1 174 ? 8.735 1.821 -10.662 1.00 98.50 174 ILE A N 1
ATOM 1369 C CA . ILE A 1 174 ? 8.240 0.630 -9.944 1.00 98.50 174 ILE A CA 1
ATOM 1370 C C . ILE A 1 174 ? 7.520 -0.318 -10.910 1.00 98.50 174 ILE A C 1
ATOM 1372 O O . ILE A 1 174 ? 7.732 -1.528 -10.845 1.00 98.50 174 ILE A O 1
ATOM 1376 N N . LYS A 1 175 ? 6.708 0.216 -11.832 1.00 98.50 175 LYS A N 1
ATOM 1377 C CA . LYS A 1 175 ? 6.002 -0.584 -12.839 1.00 98.50 175 LYS A CA 1
ATOM 1378 C C . LYS A 1 175 ? 6.975 -1.278 -13.790 1.00 98.50 175 LYS A C 1
ATOM 1380 O O . LYS A 1 175 ? 6.855 -2.478 -14.014 1.00 98.50 175 LYS A O 1
ATOM 1385 N N . ALA A 1 176 ? 7.981 -0.553 -14.278 1.00 98.69 176 ALA A N 1
ATOM 1386 C CA . ALA A 1 176 ? 9.043 -1.109 -15.106 1.00 98.69 176 ALA A CA 1
ATOM 1387 C C . ALA A 1 176 ? 9.820 -2.214 -14.376 1.00 98.69 176 ALA A C 1
ATOM 1389 O O . ALA A 1 176 ? 10.068 -3.276 -14.943 1.00 98.69 176 ALA A O 1
ATOM 1390 N N . GLN A 1 177 ? 10.162 -1.994 -13.102 1.00 98.69 177 GLN A N 1
ATOM 1391 C CA . GLN A 1 177 ? 10.847 -2.986 -12.277 1.00 98.69 177 GLN A CA 1
ATOM 1392 C C . GLN A 1 177 ? 9.997 -4.248 -12.091 1.00 98.69 177 GLN A C 1
ATOM 1394 O O . GLN A 1 177 ? 10.522 -5.352 -12.220 1.00 98.69 177 GLN A O 1
ATOM 1399 N N . ALA A 1 178 ? 8.698 -4.097 -11.822 1.00 98.75 178 ALA A N 1
ATOM 1400 C CA . ALA A 1 178 ? 7.779 -5.223 -11.702 1.00 98.75 178 ALA A CA 1
ATOM 1401 C C . ALA A 1 178 ? 7.695 -6.017 -13.013 1.00 98.75 178 ALA A C 1
ATOM 1403 O O . ALA A 1 178 ? 7.915 -7.225 -12.998 1.00 98.75 178 ALA A O 1
ATOM 1404 N N . TYR A 1 179 ? 7.491 -5.345 -14.151 1.00 98.81 179 TYR A N 1
ATOM 1405 C CA . TYR A 1 179 ? 7.476 -5.990 -15.467 1.00 98.81 179 TYR A CA 1
ATOM 1406 C C . TYR A 1 179 ? 8.784 -6.723 -15.780 1.00 98.81 179 TYR A C 1
ATOM 1408 O O . TYR A 1 179 ? 8.761 -7.873 -16.219 1.00 98.81 179 TYR A O 1
ATOM 1416 N N . TYR A 1 180 ? 9.933 -6.105 -15.492 1.00 98.69 180 TYR A N 1
ATOM 1417 C CA . TYR A 1 180 ? 11.236 -6.718 -15.741 1.00 98.69 180 TYR A CA 1
ATOM 1418 C C . TYR A 1 180 ? 11.409 -8.014 -14.947 1.00 98.69 180 TYR A C 1
ATOM 1420 O O . TYR A 1 180 ? 11.798 -9.044 -15.502 1.00 98.69 180 TYR A O 1
ATOM 1428 N N . GLN A 1 181 ? 11.089 -7.978 -13.651 1.00 98.56 181 GLN A N 1
ATOM 1429 C CA . GLN A 1 181 ? 11.184 -9.156 -12.791 1.00 98.56 181 GLN A CA 1
ATOM 1430 C C . GLN A 1 181 ? 10.149 -10.227 -13.162 1.00 98.56 181 GLN A C 1
ATOM 1432 O O . GLN A 1 181 ? 10.431 -11.421 -13.046 1.00 98.56 181 GLN A O 1
ATOM 1437 N N . ASN A 1 182 ? 9.004 -9.813 -13.712 1.00 98.31 182 ASN A N 1
ATOM 1438 C CA . ASN A 1 182 ? 8.003 -10.701 -14.298 1.00 98.31 182 ASN A CA 1
ATOM 1439 C C . ASN A 1 182 ? 8.356 -11.194 -15.717 1.00 98.31 182 ASN A C 1
ATOM 1441 O O . ASN A 1 182 ? 7.556 -11.869 -16.359 1.00 98.31 182 ASN A O 1
ATOM 1445 N N . LYS A 1 183 ? 9.563 -10.889 -16.219 1.00 98.44 183 LYS A N 1
ATOM 1446 C CA . LYS A 1 183 ? 10.075 -11.273 -17.552 1.00 98.44 183 LYS A CA 1
ATOM 1447 C C . LYS A 1 183 ? 9.291 -10.686 -18.733 1.00 98.44 183 LYS A C 1
ATOM 1449 O O . LYS A 1 183 ? 9.395 -11.179 -19.855 1.00 98.44 183 LYS A O 1
ATOM 1454 N N . GLN A 1 184 ? 8.546 -9.615 -18.490 1.00 98.62 184 GLN A N 1
ATOM 1455 C CA . GLN A 1 184 ? 7.829 -8.821 -19.484 1.00 98.62 184 GLN A CA 1
ATOM 1456 C C . GLN A 1 184 ? 8.726 -7.660 -19.927 1.00 98.62 184 GLN A C 1
ATOM 1458 O O . GLN A 1 184 ? 8.606 -6.523 -19.469 1.00 98.62 184 GLN A O 1
ATOM 1463 N N . TYR A 1 185 ? 9.741 -7.988 -20.727 1.00 98.44 185 TYR A N 1
ATOM 1464 C CA . TYR A 1 185 ? 10.838 -7.063 -21.019 1.00 98.44 185 TYR A CA 1
ATOM 1465 C C . TYR A 1 185 ? 10.433 -5.896 -21.922 1.00 98.44 185 TYR A C 1
ATOM 1467 O O . TYR A 1 185 ? 10.980 -4.807 -21.759 1.00 98.44 185 TYR A O 1
ATOM 1475 N N . ASP A 1 186 ? 9.477 -6.101 -22.827 1.00 98.50 186 ASP A N 1
ATOM 1476 C CA . ASP A 1 186 ? 9.008 -5.049 -23.733 1.00 98.50 186 ASP A CA 1
ATOM 1477 C C . ASP A 1 186 ? 8.250 -3.967 -22.950 1.00 98.50 186 ASP A C 1
ATOM 1479 O O . ASP A 1 186 ? 8.516 -2.773 -23.097 1.00 98.50 186 ASP A O 1
ATOM 1483 N N . GLU A 1 187 ? 7.372 -4.375 -22.033 1.00 98.56 187 GLU A N 1
ATOM 1484 C CA . GLU A 1 187 ? 6.654 -3.482 -21.130 1.00 98.56 187 GLU A CA 1
ATOM 1485 C C . GLU A 1 187 ? 7.612 -2.785 -20.162 1.00 98.56 187 GLU A C 1
ATOM 1487 O O . GLU A 1 187 ? 7.501 -1.579 -19.938 1.00 98.56 187 GLU A O 1
ATOM 1492 N N . ALA A 1 188 ? 8.588 -3.518 -19.619 1.00 98.62 188 ALA A N 1
ATOM 1493 C CA . ALA A 1 188 ? 9.611 -2.935 -18.761 1.00 98.62 188 ALA A CA 1
ATOM 1494 C C . ALA A 1 188 ? 10.400 -1.836 -19.484 1.00 98.62 188 ALA A C 1
ATOM 1496 O O . ALA A 1 188 ? 10.566 -0.746 -18.932 1.00 98.62 188 ALA A O 1
ATOM 1497 N N . ALA A 1 189 ? 10.847 -2.110 -20.716 1.00 98.50 189 ALA A N 1
ATOM 1498 C CA . ALA A 1 189 ? 11.575 -1.163 -21.552 1.00 98.50 189 ALA A CA 1
ATOM 1499 C C . ALA A 1 189 ? 10.732 0.082 -21.851 1.00 98.50 189 ALA A C 1
ATOM 1501 O O . ALA A 1 189 ? 11.211 1.200 -21.683 1.00 98.50 189 ALA A O 1
ATOM 1502 N N . MET A 1 190 ? 9.460 -0.098 -22.210 1.00 98.31 190 MET A N 1
ATOM 1503 C CA . MET A 1 190 ? 8.538 1.013 -22.445 1.00 98.31 190 MET A CA 1
ATOM 1504 C C . MET A 1 190 ? 8.420 1.924 -21.211 1.00 98.31 190 MET A C 1
ATOM 1506 O O . MET A 1 190 ? 8.677 3.125 -21.303 1.00 98.31 190 MET A O 1
ATOM 1510 N N . TRP A 1 191 ? 8.094 1.361 -20.042 1.00 98.12 191 TRP A N 1
ATOM 1511 C CA . TRP A 1 191 ? 7.871 2.150 -18.825 1.00 98.12 191 TRP A CA 1
ATOM 1512 C C . TRP A 1 191 ? 9.140 2.830 -18.302 1.00 98.12 191 TRP A C 1
ATOM 1514 O O . TRP A 1 191 ? 9.061 3.960 -17.814 1.00 98.12 191 TRP A O 1
ATOM 1524 N N . ILE A 1 192 ? 10.308 2.182 -18.400 1.00 98.19 192 ILE A N 1
ATOM 1525 C CA . ILE A 1 192 ? 11.561 2.806 -17.956 1.00 98.19 192 ILE A CA 1
ATOM 1526 C C . ILE A 1 192 ? 12.020 3.901 -18.921 1.00 98.19 192 ILE A C 1
ATOM 1528 O O . ILE A 1 192 ? 12.479 4.943 -18.462 1.00 98.19 192 ILE A O 1
ATOM 1532 N N . SER A 1 193 ? 11.849 3.719 -20.234 1.00 97.56 193 SER A N 1
ATOM 1533 C CA . SER A 1 193 ? 12.171 4.757 -21.218 1.00 97.56 193 SER A CA 1
ATOM 1534 C C . SER A 1 193 ? 11.312 6.001 -21.024 1.00 97.56 193 SER A C 1
ATOM 1536 O O . SER A 1 193 ? 11.837 7.111 -21.062 1.00 97.56 193 SER A O 1
ATOM 1538 N N . GLU A 1 194 ? 10.017 5.835 -20.745 1.00 96.75 194 GLU A N 1
ATOM 1539 C CA . GLU A 1 194 ? 9.159 6.964 -20.386 1.00 96.75 194 GLU A CA 1
ATOM 1540 C C . GLU A 1 194 ? 9.600 7.655 -19.090 1.00 96.75 194 GLU A C 1
ATOM 1542 O O . GLU A 1 194 ? 9.585 8.879 -19.013 1.00 96.75 194 GLU A O 1
ATOM 1547 N N . ALA A 1 195 ? 9.991 6.888 -18.068 1.00 95.88 195 ALA A N 1
ATOM 1548 C CA . ALA A 1 195 ? 10.455 7.452 -16.804 1.00 95.88 195 ALA A CA 1
ATOM 1549 C C . ALA A 1 195 ? 11.725 8.302 -16.980 1.00 95.88 195 ALA A C 1
ATOM 1551 O O . ALA A 1 195 ? 11.829 9.371 -16.381 1.00 95.88 195 ALA A O 1
ATOM 1552 N N . VAL A 1 196 ? 12.672 7.837 -17.803 1.00 94.94 196 VAL A N 1
ATOM 1553 C CA . VAL A 1 196 ? 13.905 8.570 -18.131 1.00 94.94 196 VAL A CA 1
ATOM 1554 C C . VAL A 1 196 ? 13.584 9.839 -18.915 1.00 94.94 196 VAL A C 1
ATOM 1556 O O . VAL A 1 196 ? 14.044 10.910 -18.533 1.00 94.94 196 VAL A O 1
ATOM 1559 N N . ALA A 1 197 ? 12.744 9.742 -19.950 1.00 94.31 197 ALA A N 1
ATOM 1560 C CA . ALA A 1 197 ? 12.358 10.897 -20.757 1.00 94.31 197 ALA A CA 1
ATOM 1561 C C . ALA A 1 197 ? 11.673 11.992 -19.919 1.00 94.31 197 ALA A C 1
ATOM 1563 O O . ALA A 1 197 ? 11.984 13.172 -20.077 1.00 94.31 197 ALA A O 1
ATOM 1564 N N . ASP A 1 198 ? 10.783 11.608 -18.998 1.00 91.56 198 ASP A N 1
ATOM 1565 C CA . ASP A 1 198 ? 10.137 12.550 -18.079 1.00 91.56 198 ASP A CA 1
ATOM 1566 C C . ASP A 1 198 ? 11.156 13.204 -17.129 1.00 91.56 198 ASP A C 1
ATOM 1568 O O . ASP A 1 198 ? 11.099 14.411 -16.903 1.00 91.56 198 ASP A O 1
ATOM 1572 N N . HIS A 1 199 ? 12.113 12.433 -16.601 1.00 87.69 199 HIS A N 1
ATOM 1573 C CA . HIS A 1 199 ? 13.142 12.944 -15.692 1.00 87.69 199 HIS A CA 1
ATOM 1574 C C . HIS A 1 199 ? 14.109 13.924 -16.380 1.00 87.69 199 HIS A C 1
ATOM 1576 O O . HIS A 1 199 ? 14.434 14.977 -15.829 1.00 87.69 199 HIS A O 1
ATOM 1582 N N . GLU A 1 200 ? 14.525 13.624 -17.611 1.00 87.25 200 GLU A N 1
ATOM 1583 C CA . GLU A 1 200 ? 15.367 14.510 -18.421 1.00 87.25 200 GLU A CA 1
ATOM 1584 C C . GLU A 1 200 ? 14.629 15.800 -18.809 1.00 87.25 200 GLU A C 1
ATOM 1586 O O . GLU A 1 200 ? 15.211 16.888 -18.764 1.00 87.25 200 GLU A O 1
ATOM 1591 N N . ALA A 1 201 ? 13.334 15.709 -19.136 1.00 84.19 201 ALA A N 1
ATOM 1592 C CA . ALA A 1 201 ? 12.498 16.867 -19.456 1.00 84.19 201 ALA A CA 1
ATOM 1593 C C . ALA A 1 201 ? 12.336 17.841 -18.271 1.00 84.19 201 ALA A C 1
ATOM 1595 O O . ALA A 1 201 ? 12.119 19.036 -18.482 1.00 84.19 201 ALA A O 1
ATOM 1596 N N . GLU A 1 202 ? 12.493 17.362 -17.034 1.00 80.81 202 GLU A N 1
ATOM 1597 C CA . GLU A 1 202 ? 12.532 18.186 -15.818 1.00 80.81 202 GLU A CA 1
ATOM 1598 C C . GLU A 1 202 ? 13.884 18.908 -15.611 1.00 80.81 202 GLU A C 1
ATOM 1600 O O . GLU A 1 202 ? 14.056 19.640 -14.635 1.00 80.81 202 GLU A O 1
ATOM 1605 N N . GLY A 1 203 ? 14.843 18.753 -16.534 1.00 74.62 203 GLY A N 1
ATOM 1606 C CA . GLY A 1 203 ? 16.173 19.366 -16.462 1.00 74.62 203 GLY A CA 1
ATOM 1607 C C . GLY A 1 203 ? 17.142 18.633 -15.532 1.00 74.62 203 GLY A C 1
ATOM 1608 O O . GLY A 1 203 ? 18.208 19.163 -15.219 1.00 74.62 203 GLY A O 1
ATOM 1609 N N . MET A 1 204 ? 16.786 17.423 -15.090 1.00 67.56 204 MET A N 1
ATOM 1610 C CA . MET A 1 204 ? 17.628 16.554 -14.269 1.00 67.56 204 MET A CA 1
ATOM 1611 C C . MET A 1 204 ? 18.443 15.617 -15.168 1.00 67.56 204 MET A C 1
ATOM 1613 O O . MET A 1 204 ? 18.204 14.415 -15.226 1.00 67.56 204 MET A O 1
ATOM 1617 N N . ILE A 1 205 ? 19.386 16.192 -15.918 1.00 66.19 205 ILE A N 1
ATOM 1618 C CA . ILE A 1 205 ? 20.287 15.427 -16.790 1.00 66.19 205 ILE A CA 1
ATOM 1619 C C . ILE A 1 205 ? 21.330 14.723 -15.904 1.00 66.19 205 ILE A C 1
ATOM 1621 O O . ILE A 1 205 ? 21.974 15.406 -15.103 1.00 66.19 205 ILE A O 1
ATOM 1625 N N . PRO A 1 206 ? 21.506 13.392 -16.005 1.00 62.22 206 PRO A N 1
ATOM 1626 C CA . PRO A 1 206 ? 22.573 12.693 -15.296 1.00 62.22 206 PRO A CA 1
ATOM 1627 C C . PRO A 1 206 ? 23.949 13.213 -15.732 1.00 62.22 206 PRO A C 1
ATOM 1629 O O . PRO A 1 206 ? 24.182 13.388 -16.927 1.00 62.22 206 PRO A O 1
ATOM 1632 N N . ASP A 1 207 ? 24.859 13.439 -14.783 1.00 61.62 207 ASP A N 1
ATOM 1633 C CA . ASP A 1 207 ? 26.261 13.721 -15.110 1.00 61.62 207 ASP A CA 1
ATOM 1634 C C . ASP A 1 207 ? 26.870 12.493 -15.826 1.00 61.62 207 ASP A C 1
ATOM 1636 O O . ASP A 1 207 ? 26.754 11.370 -15.323 1.00 61.62 207 ASP A O 1
ATOM 1640 N N . GLU A 1 208 ? 27.476 12.709 -17.002 1.00 55.91 208 GLU A N 1
ATOM 1641 C CA . GLU A 1 208 ? 28.180 11.683 -17.803 1.00 55.91 208 GLU A CA 1
ATOM 1642 C C . GLU A 1 208 ? 29.486 11.188 -17.156 1.00 55.91 208 GLU A C 1
ATOM 1644 O O . GLU A 1 208 ? 30.247 12.016 -16.597 1.00 55.91 208 GLU A O 1
#

Foldseek 3Di:
DDDDDDDDDDDDDDDDDDDDDPDDPDPPPPPPPPPPPPPDDPDDFFDDDDDDPVLVVLLVVLVCCCPVVVNLVVSVVSLVVSVVCCVVDALQSQLSSLCSQLVSCVVVVVLVSNLVSLVSNLVGPDDGLVSNLVSLCVNLVSCVVVLVLVSNLVSLVVSVVSDPDDDALVSLQSNLSSCVSVVVNVSSVVSNVVSVVVCVVVVNDDDD

Organism: NCBI:txid408172

Radius of gyration: 28.94 Å; chains: 1; bounding box: 60×77×58 Å